Protein AF-A0A349CV83-F1 (afdb_monomer)

Foldseek 3Di:
DDPVVLVVLLVVLLVVLVPDPVLVVLLVVLLVVLVVQLVVLCVVQVPADLSLQASLQSSLLVLLVSLLQCLLVQLLCLQVVCVVVVNNVVVVPDPDDPVSNLVSSLVSSLVSSVVSVVSSVVSSVVSCVSRVDDVVLVVQSSVLSSVVSSVLSNQSNVLNVVDNDSVVSSVVSVVVSCCQAPVLVVCLVVQQVPAKDKAKEKEKAFPCVPADPPRAAADFAPDDADPVRGHDPPTDIDDIDIDIDIHGQLLVRLVSNVSRSLLVSLCRGDFDAPPVRHGRHPSNVSNVVSVVSNDGDHRYHYHYRHDRPPPDD

Sequence (313 aa):
MNAQRLGTLIRLELTQRTRSVAWYVLLSVFALLLVIVSVLSFLGWQWVPEPGAAIYSTVVAFTLLLVVLVSPTFSGNAINGDREAATLAPVQVTLATTGEIVIGKFLAAWIAGLAFVAVSVPFLVIATFAGGVDPLTVMISLAVLVVEIGVLAAIGVALSGILSRPLFSVATAYLVVAALVIGTLIAFALAGATIRTETTHQTRTYDWSSVGPNDDPPCAPGQSSTAAYPCNEDIECGEWETYTSETPRFDRVWWMLAPNPFVILGDAAPGRFDANGNPQDVFSQLKTGIAYAQQPPELETQWDECAPLSWTE

Secondary structure (DSSP, 8-state):
--HHHHHHHHHHHHHHHHH-HHHHHHHHHHHHHHHHHHHHHHHHSTTSSSHHHHHHHHHHHHHHHHHHHHHHHHHTTTTHHHHHTT-HHHHHTSS--HHHHHHHHHHHHHHHHHHHHHHHHHHHHHHHHHHT--HHHHHHHHHHHHHHHHHHHHHHHHHHHH-SSHHHHHHHHHHHHHIIIIIHHHHHHHHHHH-EEEEEEEEE-B-GGG--TTSPPBPPTTPPPBTTB--BS-PPB-PPEEEEEEEE-GGGTGGGGTT-HHHHHHHHSPP-B-TTS-B-SHHHHHHHHHHHHHSPPPSEEEEETTS------

Nearest PDB structures (foldseek):
  7o12-assembly1_E  TM=7.307E-01  e=8.436E-05  Stutzerimonas stutzeri ATCC 14405 = CCUG 16156
  7znq-assembly1_Y  TM=7.768E-01  e=3.815E-04  Stutzerimonas stutzeri ATCC 14405 = CCUG 16156
  7qba-assembly1_E  TM=7.531E-01  e=5.364E-04  Stutzerimonas stutzeri
  7o0y-assembly1_E  TM=6.970E-01  e=2.991E-04  Stutzerimonas stutzeri ATCC 14405 = CCUG 16156
  7o0z-assembly1_E  TM=7.273E-01  e=7.183E-04  Stutzerimonas stutzeri ATCC 14405 = CCUG 16156

pLDDT: mean 89.97, std 8.0, range [33.97, 98.06]

Radius of gyration: 29.25 Å; Cα contacts (8 Å, |Δi|>4): 416; chains: 1; bounding box: 68×36×90 Å

Mean predicted aligned error: 7.5 Å

Structure (mmCIF, N/CA/C/O backbone):
data_AF-A0A349CV83-F1
#
_entry.id   AF-A0A349CV83-F1
#
loop_
_atom_site.group_PDB
_atom_site.id
_atom_site.type_symbol
_atom_site.label_atom_id
_atom_site.label_alt_id
_atom_site.label_comp_id
_atom_site.label_asym_id
_atom_site.label_entity_id
_atom_site.label_seq_id
_atom_site.pdbx_PDB_ins_code
_atom_site.Cartn_x
_atom_site.Cartn_y
_atom_site.Cartn_z
_atom_site.occupancy
_atom_site.B_iso_or_equiv
_atom_site.auth_seq_id
_atom_site.auth_comp_id
_atom_site.auth_asym_id
_atom_site.auth_atom_id
_atom_site.pdbx_PDB_model_num
ATOM 1 N N . MET A 1 1 ? -15.001 -20.248 21.986 1.00 74.56 1 MET A N 1
ATOM 2 C CA . MET A 1 1 ? -15.382 -18.821 21.915 1.00 74.56 1 MET A CA 1
ATOM 3 C C . MET A 1 1 ? -16.885 -18.728 21.725 1.00 74.56 1 MET A C 1
ATOM 5 O O . MET A 1 1 ? -17.408 -19.422 20.860 1.00 74.56 1 MET A O 1
ATOM 9 N N . ASN A 1 2 ? -17.585 -17.931 22.531 1.00 87.50 2 ASN A N 1
ATOM 10 C CA . ASN A 1 2 ? -19.029 -17.728 22.387 1.00 87.50 2 ASN A CA 1
ATOM 11 C C . ASN A 1 2 ? -19.306 -16.518 21.472 1.00 87.50 2 ASN A C 1
ATOM 13 O O . ASN A 1 2 ? -19.025 -15.376 21.841 1.00 87.50 2 ASN A O 1
ATOM 17 N N . ALA A 1 3 ? -19.891 -16.766 20.295 1.00 86.75 3 ALA A N 1
ATOM 18 C CA . ALA A 1 3 ? -20.170 -15.738 19.288 1.00 86.75 3 ALA A CA 1
ATOM 19 C C . ALA A 1 3 ? -21.089 -14.609 19.795 1.00 86.75 3 ALA A C 1
ATOM 21 O O . ALA A 1 3 ? -20.912 -13.456 19.408 1.00 86.75 3 ALA A O 1
ATOM 22 N N . GLN A 1 4 ? -22.025 -14.902 20.704 1.00 88.75 4 GLN A N 1
ATOM 23 C CA . GLN A 1 4 ? -22.926 -13.891 21.270 1.00 88.75 4 GLN A CA 1
ATOM 24 C C . GLN A 1 4 ? -22.178 -12.913 22.185 1.00 88.75 4 GLN A C 1
ATOM 26 O O . GLN A 1 4 ? -22.423 -11.705 22.142 1.00 88.75 4 GLN A O 1
ATOM 31 N N . ARG A 1 5 ? -21.226 -13.413 22.986 1.00 87.38 5 ARG A N 1
ATOM 32 C CA . ARG A 1 5 ? -20.381 -12.563 23.842 1.00 87.38 5 ARG A CA 1
ATOM 33 C C . ARG A 1 5 ? -19.480 -11.672 22.998 1.00 87.38 5 ARG A C 1
ATOM 35 O O . ARG A 1 5 ? -19.442 -10.467 23.222 1.00 87.38 5 ARG A O 1
ATOM 42 N N . LEU A 1 6 ? -18.834 -12.253 21.987 1.00 89.94 6 LEU A N 1
ATOM 43 C CA . LEU A 1 6 ? -17.987 -11.516 21.051 1.00 89.94 6 LEU A CA 1
ATOM 44 C C . LEU A 1 6 ? -18.773 -10.415 20.321 1.00 89.94 6 LEU A C 1
ATOM 46 O O . LEU A 1 6 ? -18.335 -9.268 20.290 1.00 89.94 6 LEU A O 1
ATOM 50 N N . GLY A 1 7 ? -19.967 -10.731 19.811 1.00 90.00 7 GLY A N 1
ATOM 51 C CA . GLY A 1 7 ? -20.842 -9.747 19.170 1.00 90.00 7 GLY A CA 1
ATOM 52 C C . GLY A 1 7 ? -21.269 -8.618 20.113 1.00 90.00 7 GLY A C 1
ATOM 53 O O . GLY A 1 7 ? -21.329 -7.462 19.701 1.00 90.00 7 GLY A O 1
ATOM 54 N N . THR A 1 8 ? -21.503 -8.924 21.393 1.00 89.56 8 THR A N 1
ATOM 55 C CA . THR A 1 8 ? -21.836 -7.909 22.407 1.00 89.56 8 THR A CA 1
ATOM 56 C C . THR A 1 8 ? -20.657 -6.968 22.668 1.00 89.56 8 THR A C 1
ATOM 58 O O . THR A 1 8 ? -20.852 -5.754 22.686 1.00 89.56 8 THR A O 1
ATOM 61 N N . LEU A 1 9 ? -19.437 -7.504 22.802 1.00 88.38 9 LEU A N 1
ATOM 62 C CA . LEU A 1 9 ? -18.214 -6.708 22.976 1.00 88.38 9 LEU A CA 1
ATOM 63 C C . LEU A 1 9 ? -17.972 -5.776 21.782 1.00 88.38 9 LEU A C 1
ATOM 65 O O . LEU A 1 9 ? -17.810 -4.571 21.964 1.00 88.38 9 LEU A O 1
ATOM 69 N N . ILE A 1 10 ? -18.034 -6.315 20.560 1.00 91.81 10 ILE A N 1
ATOM 70 C CA . ILE A 1 10 ? -17.857 -5.532 19.328 1.00 91.81 10 ILE A CA 1
ATOM 71 C C . ILE A 1 10 ? -18.911 -4.425 19.237 1.00 91.81 10 ILE A C 1
ATOM 73 O O . ILE A 1 10 ? -18.589 -3.276 18.941 1.00 91.81 10 ILE A O 1
ATOM 77 N N . ARG A 1 11 ? -20.182 -4.742 19.515 1.00 93.06 11 ARG A N 1
ATOM 78 C CA . ARG A 1 11 ? -21.270 -3.761 19.453 1.00 93.06 11 ARG A CA 1
ATOM 79 C C . ARG A 1 11 ? -21.055 -2.606 20.426 1.00 93.06 11 ARG A C 1
ATOM 81 O O . ARG A 1 11 ? -21.321 -1.464 20.053 1.00 93.06 11 ARG A O 1
ATOM 88 N N . LEU A 1 12 ? -20.609 -2.882 21.651 1.00 89.12 12 LEU A N 1
ATOM 89 C CA . LEU A 1 12 ? -20.341 -1.845 22.651 1.00 89.12 12 LEU A CA 1
ATOM 90 C C . LEU A 1 12 ? -19.251 -0.880 22.167 1.00 89.12 12 LEU A C 1
ATOM 92 O O . LEU A 1 12 ? -19.483 0.329 22.153 1.00 89.12 12 LEU A O 1
ATOM 96 N N . GLU A 1 13 ? -18.132 -1.417 21.683 1.00 89.88 13 GLU A N 1
ATOM 97 C CA . GLU A 1 13 ? -17.008 -0.651 21.122 1.00 89.88 13 GLU A CA 1
ATOM 98 C C . GLU A 1 13 ? -17.440 0.228 19.939 1.00 89.88 13 GLU A C 1
ATOM 100 O O . GLU A 1 13 ? -17.189 1.436 19.907 1.00 89.88 13 GLU A O 1
ATOM 105 N N . LEU A 1 14 ? -18.160 -0.353 18.973 1.00 89.94 14 LEU A N 1
ATOM 106 C CA . LEU A 1 14 ? -18.648 0.388 17.809 1.00 89.94 14 LEU A CA 1
ATOM 107 C C . LEU A 1 14 ? -19.642 1.484 18.211 1.00 89.94 14 LEU A C 1
ATOM 109 O O . LEU A 1 14 ? -19.552 2.603 17.710 1.00 89.94 14 LEU A O 1
ATOM 113 N N . THR A 1 15 ? -20.541 1.201 19.158 1.00 91.19 15 THR A N 1
ATOM 114 C CA . THR A 1 15 ? -21.535 2.179 19.631 1.00 91.19 15 THR A CA 1
ATOM 115 C C . THR A 1 15 ? -20.867 3.370 20.319 1.00 91.19 15 THR A C 1
ATOM 117 O O . THR A 1 15 ? -21.306 4.509 20.145 1.00 91.19 15 THR A O 1
ATOM 120 N N . GLN A 1 16 ? -19.799 3.136 21.087 1.00 88.00 16 GLN A N 1
ATOM 121 C CA . GLN A 1 16 ? -19.017 4.212 21.701 1.00 88.00 16 GLN A CA 1
ATOM 122 C C . GLN A 1 16 ? -18.370 5.109 20.637 1.00 88.00 16 GLN A C 1
ATOM 124 O O . GLN A 1 16 ? -18.466 6.333 20.736 1.00 88.00 16 GLN A O 1
ATOM 129 N N . ARG A 1 17 ? -17.799 4.523 19.575 1.00 87.38 17 ARG A N 1
ATOM 130 C CA . ARG A 1 17 ? -17.203 5.282 18.460 1.00 87.38 17 ARG A CA 1
ATOM 131 C C . ARG A 1 17 ? -18.239 6.121 17.718 1.00 87.38 17 ARG A C 1
ATOM 133 O O . ARG A 1 17 ? -18.037 7.321 17.555 1.00 87.38 17 ARG A O 1
ATOM 140 N N . THR A 1 18 ? -19.381 5.535 17.353 1.00 89.81 18 THR A N 1
ATOM 141 C CA . THR A 1 18 ? -20.457 6.240 16.630 1.00 89.81 18 THR A CA 1
ATOM 142 C C . THR A 1 18 ? -21.153 7.320 17.459 1.00 89.81 18 THR A C 1
ATOM 144 O O . THR A 1 18 ? -21.898 8.128 16.911 1.00 89.81 18 THR A O 1
ATOM 147 N N . ARG A 1 19 ? -20.955 7.336 18.782 1.00 90.88 19 ARG A N 1
ATOM 148 C CA . ARG A 1 19 ? -21.444 8.404 19.665 1.00 90.88 19 ARG A CA 1
ATOM 149 C C . ARG A 1 19 ? -20.504 9.606 19.736 1.00 90.88 19 ARG A C 1
ATOM 151 O O . ARG A 1 19 ? -20.928 10.666 20.186 1.00 90.88 19 ARG A O 1
ATOM 158 N N . SER A 1 20 ? -19.254 9.461 19.303 1.00 89.50 20 SER A N 1
ATOM 159 C CA . SER A 1 20 ? -18.283 10.552 19.294 1.00 89.50 20 SER A CA 1
ATOM 160 C C . SER A 1 20 ? -18.465 11.444 18.068 1.00 89.50 20 SER A C 1
ATOM 162 O O . SER A 1 20 ? -18.521 10.964 16.939 1.00 89.50 20 SER A O 1
ATOM 164 N N . VAL A 1 21 ? -18.480 12.764 18.270 1.00 92.50 21 VAL A N 1
ATOM 165 C CA . VAL A 1 21 ? -18.495 13.741 17.164 1.00 92.50 21 VAL A CA 1
ATOM 166 C C . VAL A 1 21 ? -17.224 13.627 16.318 1.00 92.50 21 VAL A C 1
ATOM 168 O O . VAL A 1 21 ? -17.284 13.746 15.095 1.00 92.50 21 VAL A O 1
ATOM 171 N N . ALA A 1 22 ? -16.086 13.320 16.950 1.00 89.75 22 ALA A N 1
ATOM 172 C CA . ALA A 1 22 ? -14.802 13.177 16.267 1.00 89.75 22 ALA A CA 1
ATOM 173 C C . ALA A 1 22 ? -14.836 12.097 15.173 1.00 89.75 22 ALA A C 1
ATOM 175 O O . ALA A 1 22 ? -14.179 12.249 14.147 1.00 89.75 22 ALA A O 1
ATOM 176 N N . TRP A 1 23 ? -15.642 11.045 15.355 1.00 91.75 23 TRP A N 1
ATOM 177 C CA . TRP A 1 23 ? -15.826 9.991 14.359 1.00 91.75 23 TRP A CA 1
ATOM 178 C C . TRP A 1 23 ? -16.422 10.531 13.053 1.00 91.75 23 TRP A C 1
ATOM 180 O O . TRP A 1 23 ? -15.873 10.304 11.976 1.00 91.75 23 TRP A O 1
ATOM 190 N N . TYR A 1 24 ? -17.505 11.309 13.142 1.00 93.81 24 TYR A N 1
ATOM 191 C CA . TYR A 1 24 ? -18.152 11.897 11.966 1.00 93.81 24 TYR A CA 1
ATOM 192 C C . TYR A 1 24 ? -17.307 12.990 11.318 1.00 93.81 24 TYR A C 1
ATOM 194 O O . TYR A 1 24 ? -17.268 13.076 10.091 1.00 93.81 24 TYR A O 1
ATOM 202 N N . VAL A 1 25 ? -16.599 13.795 12.119 1.00 95.12 25 VAL A N 1
ATOM 203 C CA . VAL A 1 25 ? -15.645 14.787 11.599 1.00 95.12 25 VAL A CA 1
ATOM 204 C C . VAL A 1 25 ? -14.566 14.090 10.779 1.00 95.12 25 VAL A C 1
ATOM 206 O O . VAL A 1 25 ? -14.297 14.503 9.655 1.00 95.12 25 VAL A O 1
ATOM 209 N N . LEU A 1 26 ? -13.999 12.997 11.290 1.00 93.19 26 LEU A N 1
ATOM 210 C CA . LEU A 1 26 ? -12.949 12.273 10.588 1.00 93.19 26 LEU A CA 1
ATOM 211 C C . LEU A 1 26 ? -13.446 11.619 9.291 1.00 93.19 26 LEU A C 1
ATOM 213 O O . LEU A 1 26 ? -12.779 11.751 8.268 1.00 93.19 26 LEU A O 1
ATOM 217 N N . LEU A 1 27 ? -14.617 10.970 9.298 1.00 94.88 27 LEU A N 1
ATOM 218 C CA . LEU A 1 27 ? -15.221 10.430 8.071 1.00 94.88 27 LEU A CA 1
ATOM 219 C C . LEU A 1 27 ? -15.503 11.537 7.045 1.00 94.88 27 LEU A C 1
ATOM 221 O O . LEU A 1 27 ? -15.295 11.333 5.852 1.00 94.88 27 LEU A O 1
ATOM 225 N N . SER A 1 28 ? -15.929 12.716 7.504 1.00 96.44 28 SER A N 1
ATOM 226 C CA . SER A 1 28 ? -16.195 13.868 6.634 1.00 96.44 28 SER A CA 1
ATOM 227 C C . SER A 1 28 ? -14.913 14.426 6.019 1.00 96.44 28 SER A C 1
ATOM 229 O O . SER A 1 28 ? -14.877 14.687 4.820 1.00 96.44 28 SER A O 1
ATOM 231 N N . VAL A 1 29 ? -13.844 14.571 6.810 1.00 96.94 29 VAL A N 1
ATOM 232 C CA . VAL A 1 29 ? -12.524 14.992 6.312 1.00 96.94 29 VAL A CA 1
ATOM 233 C C . VAL A 1 29 ? -11.976 13.966 5.323 1.00 96.94 29 VAL A C 1
ATOM 235 O O . VAL A 1 29 ? -11.504 14.343 4.256 1.00 96.94 29 VAL A O 1
ATOM 238 N N . PHE A 1 30 ? -12.091 12.675 5.631 1.00 97.00 30 PHE A N 1
ATOM 239 C CA . PHE A 1 30 ? -11.684 11.599 4.730 1.00 97.00 30 PHE A CA 1
ATOM 240 C C . PHE A 1 30 ? -12.449 11.649 3.399 1.00 97.00 30 PHE A C 1
ATOM 242 O O . PHE A 1 30 ? -11.830 11.634 2.337 1.00 97.00 30 PHE A O 1
ATOM 249 N N . ALA A 1 31 ? -13.779 11.786 3.441 1.00 97.62 31 ALA A N 1
ATOM 250 C CA . ALA A 1 31 ? -14.606 11.933 2.245 1.00 97.62 31 ALA A CA 1
ATOM 251 C C . ALA A 1 31 ? -14.228 13.183 1.436 1.00 97.62 31 ALA A C 1
ATOM 253 O O . ALA A 1 31 ? -14.108 13.109 0.217 1.00 97.62 31 ALA A O 1
ATOM 254 N N . LEU A 1 32 ? -13.993 14.318 2.102 1.00 98.06 32 LEU A N 1
ATOM 255 C CA . LEU A 1 32 ? -13.558 15.556 1.455 1.00 98.06 32 LEU A CA 1
ATOM 256 C C . LEU A 1 32 ? -12.212 15.378 0.742 1.00 98.06 32 LEU A C 1
ATOM 258 O O . LEU A 1 32 ? -12.067 15.799 -0.404 1.00 98.06 32 LEU A O 1
ATOM 262 N N . LEU A 1 33 ? -11.242 14.728 1.386 1.00 98.00 33 LEU A N 1
ATOM 263 C CA . LEU A 1 33 ? -9.953 14.427 0.766 1.00 98.00 33 LEU A CA 1
ATOM 264 C C . LEU A 1 33 ? -10.120 13.508 -0.449 1.00 98.00 33 LEU A C 1
ATOM 266 O O . LEU A 1 33 ? -9.485 13.752 -1.470 1.00 98.00 33 LEU A O 1
ATOM 270 N N . LEU A 1 34 ? -11.015 12.518 -0.392 1.00 97.50 34 LEU A N 1
ATOM 271 C CA . LEU A 1 34 ? -11.321 11.672 -1.548 1.00 97.50 34 LEU A CA 1
ATOM 272 C C . LEU A 1 34 ? -12.012 12.426 -2.686 1.00 97.50 34 LEU A C 1
ATOM 274 O O . LEU A 1 34 ? -11.687 12.166 -3.843 1.00 97.50 34 LEU A O 1
ATOM 278 N N . VAL A 1 35 ? -12.906 13.379 -2.396 1.00 97.44 35 VAL A N 1
ATOM 279 C CA . VAL A 1 35 ? -13.465 14.283 -3.420 1.00 97.44 35 VAL A CA 1
ATOM 280 C C . VAL A 1 35 ? -12.330 15.037 -4.109 1.00 97.44 35 VAL A C 1
ATOM 282 O O . VAL A 1 35 ? -12.235 15.012 -5.336 1.00 97.44 35 VAL A O 1
ATOM 285 N N . ILE A 1 36 ? -11.456 15.676 -3.324 1.00 97.81 36 ILE A N 1
ATOM 286 C CA . ILE A 1 36 ? -10.334 16.472 -3.836 1.00 97.81 36 ILE A CA 1
ATOM 287 C C . ILE A 1 36 ? -9.423 15.602 -4.701 1.00 97.81 36 ILE A C 1
ATOM 289 O O . ILE A 1 36 ? -9.152 15.955 -5.844 1.00 97.81 36 ILE A O 1
ATOM 293 N N . VAL A 1 37 ? -8.994 14.447 -4.191 1.00 96.62 37 VAL A N 1
ATOM 294 C CA . VAL A 1 37 ? -8.120 13.521 -4.921 1.00 96.62 37 VAL A CA 1
ATOM 295 C C . VAL A 1 37 ? -8.788 13.009 -6.188 1.00 96.62 37 VAL A C 1
ATOM 297 O O . VAL A 1 37 ? -8.130 12.947 -7.221 1.00 96.62 37 VAL A O 1
ATOM 300 N N . SER A 1 38 ? -10.078 12.671 -6.146 1.00 94.69 38 SER A N 1
ATOM 301 C CA . SER A 1 38 ? -10.800 12.209 -7.336 1.00 94.69 38 SER A CA 1
ATOM 302 C C . SER A 1 38 ? -10.778 13.287 -8.417 1.00 94.69 38 SER A C 1
ATOM 304 O O . SER A 1 38 ? -10.342 13.021 -9.532 1.00 94.69 38 SER A O 1
ATOM 306 N N . VAL A 1 39 ? -11.146 14.527 -8.074 1.00 95.62 39 VAL A N 1
ATOM 307 C CA . VAL A 1 39 ? -11.125 15.666 -9.009 1.00 95.62 39 VAL A CA 1
ATOM 308 C C . VAL A 1 39 ? -9.714 15.933 -9.536 1.00 95.62 39 VAL A C 1
ATOM 310 O O . VAL A 1 39 ? -9.526 16.056 -10.744 1.00 95.62 39 VAL A O 1
ATOM 313 N N . LEU A 1 40 ? -8.710 15.982 -8.657 1.00 95.88 40 LEU A N 1
ATOM 314 C CA . LEU A 1 40 ? -7.317 16.188 -9.057 1.00 95.88 40 LEU A CA 1
ATOM 315 C C . LEU A 1 40 ? -6.799 15.058 -9.948 1.00 95.88 40 LEU A C 1
ATOM 317 O O . LEU A 1 40 ? -6.027 15.330 -10.858 1.00 95.88 40 LEU A O 1
ATOM 321 N N . SER A 1 41 ? -7.246 13.819 -9.739 1.00 93.69 41 SER A N 1
ATOM 322 C CA . SER A 1 41 ? -6.877 12.684 -10.591 1.00 93.69 41 SER A CA 1
ATOM 323 C C . SER A 1 41 ? -7.434 12.864 -12.003 1.00 93.69 41 SER A C 1
ATOM 325 O O . SER A 1 41 ? -6.691 12.715 -12.968 1.00 93.69 41 SER A O 1
ATOM 327 N N . PHE A 1 42 ? -8.700 13.270 -12.147 1.00 92.75 42 PHE A N 1
ATOM 328 C CA . PHE A 1 42 ? -9.269 13.591 -13.463 1.00 92.75 42 PHE A CA 1
ATOM 329 C C . PHE A 1 42 ? -8.495 14.704 -14.181 1.00 92.75 42 PHE A C 1
ATOM 331 O O . PHE A 1 42 ? -8.256 14.611 -15.382 1.00 92.75 42 PHE A O 1
ATOM 338 N N . LEU A 1 43 ? -8.078 15.741 -13.451 1.00 94.06 43 LEU A N 1
ATOM 339 C CA . LEU A 1 43 ? -7.309 16.853 -14.015 1.00 94.06 43 LEU A CA 1
ATOM 340 C C . LEU A 1 43 ? -5.857 16.469 -14.336 1.00 94.06 43 LEU A C 1
ATOM 342 O O . LEU A 1 43 ? -5.310 16.923 -15.338 1.00 94.06 43 LEU A O 1
ATOM 346 N N . GLY A 1 44 ? -5.220 15.658 -13.495 1.00 91.69 44 GLY A N 1
ATOM 347 C CA . GLY A 1 44 ? -3.817 15.273 -13.641 1.00 91.69 44 GLY A CA 1
ATOM 348 C C . GLY A 1 44 ? -3.588 14.300 -14.793 1.00 91.69 44 GLY A C 1
ATOM 349 O O . GLY A 1 44 ? -2.612 14.435 -15.525 1.00 91.69 44 GLY A O 1
ATOM 350 N N . TRP A 1 45 ? -4.516 13.364 -14.994 1.00 90.06 45 TRP A N 1
ATOM 351 C CA . TRP A 1 45 ? -4.378 12.302 -15.992 1.00 90.06 45 TRP A CA 1
ATOM 352 C C . TRP A 1 45 ? -4.957 12.652 -17.366 1.00 90.06 45 TRP A C 1
ATOM 354 O O . TRP A 1 45 ? -4.814 11.861 -18.287 1.00 90.06 45 TRP A O 1
ATOM 364 N N . GLN A 1 46 ? -5.556 13.833 -17.553 1.00 88.62 46 GLN A N 1
ATOM 365 C CA . GLN A 1 46 ? -6.259 14.205 -18.795 1.00 88.62 46 GLN A CA 1
ATOM 366 C C . GLN A 1 46 ? -5.416 14.115 -20.087 1.00 88.62 46 GLN A C 1
ATOM 368 O O . GLN A 1 46 ? -5.978 14.010 -21.172 1.00 88.62 46 GLN A O 1
ATOM 373 N N . TRP A 1 47 ? -4.085 14.176 -19.978 1.00 85.19 47 TRP A N 1
ATOM 374 C CA . TRP A 1 47 ? -3.151 14.147 -21.111 1.00 85.19 47 TRP A CA 1
ATOM 375 C C . TRP A 1 47 ? -2.633 12.746 -21.449 1.00 85.19 47 TRP A C 1
ATOM 377 O O . TRP A 1 47 ? -1.920 12.582 -22.437 1.00 85.19 47 TRP A O 1
ATOM 387 N N . VAL A 1 48 ? -2.947 11.750 -20.620 1.00 81.56 48 VAL A N 1
ATOM 388 C CA . VAL A 1 48 ? -2.467 10.379 -20.795 1.00 81.56 48 VAL A CA 1
ATOM 389 C C . VAL A 1 48 ? -3.441 9.614 -21.695 1.00 81.56 48 VAL A C 1
ATOM 391 O O . VAL A 1 48 ? -4.655 9.711 -21.485 1.00 81.56 48 VAL A O 1
ATOM 394 N N . PRO A 1 49 ? -2.947 8.870 -22.704 1.00 73.69 49 PRO A N 1
ATOM 395 C CA . PRO A 1 49 ? -3.774 7.939 -23.462 1.00 73.69 49 PRO A CA 1
ATOM 396 C C . PRO A 1 49 ? -4.463 6.961 -22.501 1.00 73.69 49 PRO A C 1
ATOM 398 O O . PRO A 1 49 ? -3.811 6.393 -21.640 1.00 73.69 49 PRO A O 1
ATOM 401 N N . GLU A 1 50 ? -5.781 6.793 -22.612 1.00 80.06 50 GLU A N 1
ATOM 402 C CA . GLU A 1 50 ? -6.566 5.934 -21.705 1.00 80.06 50 GLU A CA 1
ATOM 403 C C . GLU A 1 50 ? -6.445 6.309 -20.205 1.00 80.06 50 GLU A C 1
ATOM 405 O O . GLU A 1 50 ? -6.080 5.488 -19.360 1.00 80.06 50 GLU A O 1
ATOM 410 N N . PRO A 1 51 ? -6.847 7.535 -19.811 1.00 84.69 51 PRO A N 1
ATOM 411 C CA . PRO A 1 51 ? -6.604 8.072 -18.464 1.00 84.69 51 PRO A CA 1
ATOM 412 C C . PRO A 1 51 ? -7.334 7.308 -17.350 1.00 84.69 51 PRO A C 1
ATOM 414 O O . PRO A 1 51 ? -7.060 7.477 -16.161 1.00 84.69 51 PRO A O 1
ATOM 417 N N . GLY A 1 52 ? -8.296 6.472 -17.726 1.00 87.38 52 GLY A N 1
ATOM 418 C CA . GLY A 1 52 ? -9.212 5.824 -16.817 1.00 87.38 52 GLY A CA 1
ATOM 419 C C . GLY A 1 52 ? -8.556 4.897 -15.786 1.00 87.38 52 GLY A C 1
ATOM 420 O O . GLY A 1 52 ? -8.873 4.972 -14.594 1.00 87.38 52 GLY A O 1
ATOM 421 N N . ALA A 1 53 ? -7.614 4.057 -16.219 1.00 88.00 53 ALA A N 1
ATOM 422 C CA . ALA A 1 53 ? -6.904 3.143 -15.323 1.00 88.00 53 ALA A CA 1
ATOM 423 C C . ALA A 1 53 ? -6.006 3.905 -14.331 1.00 88.00 53 ALA A C 1
ATOM 425 O O . ALA A 1 53 ? -5.955 3.588 -13.135 1.00 88.00 53 ALA A O 1
ATOM 426 N N . ALA A 1 54 ? -5.359 4.971 -14.803 1.00 91.00 54 ALA A N 1
ATOM 427 C CA . ALA A 1 54 ? -4.527 5.836 -13.981 1.00 91.00 54 ALA A CA 1
ATOM 428 C C . ALA A 1 54 ? -5.343 6.591 -12.916 1.00 91.00 54 ALA A C 1
ATOM 430 O O . ALA A 1 54 ? -4.940 6.641 -11.752 1.00 91.00 54 ALA A O 1
ATOM 431 N N . ILE A 1 55 ? -6.535 7.092 -13.268 1.00 93.62 55 ILE A N 1
ATOM 432 C CA . ILE A 1 55 ? -7.461 7.729 -12.315 1.00 93.62 55 ILE A CA 1
ATOM 433 C C . ILE A 1 55 ? -7.867 6.737 -11.223 1.00 93.62 55 ILE A C 1
ATOM 435 O O . ILE A 1 55 ? -7.745 7.042 -10.036 1.00 93.62 55 ILE A O 1
ATOM 439 N N . TYR A 1 56 ? -8.313 5.540 -11.608 1.00 93.62 56 TYR A N 1
ATOM 440 C CA . TYR A 1 56 ? -8.740 4.519 -10.656 1.00 93.62 56 TYR A CA 1
ATOM 441 C C . TYR A 1 56 ? -7.622 4.109 -9.693 1.00 93.62 56 TYR A C 1
ATOM 443 O O . TYR A 1 56 ? -7.799 4.176 -8.474 1.00 93.62 56 TYR A O 1
ATOM 451 N N . SER A 1 57 ? -6.458 3.733 -10.227 1.00 93.69 57 SER A N 1
ATOM 452 C CA . SER A 1 57 ? -5.310 3.316 -9.414 1.00 93.69 57 SER A CA 1
ATOM 453 C C . SER A 1 57 ? -4.827 4.428 -8.478 1.00 93.69 57 SER A C 1
ATOM 455 O O . SER A 1 57 ? -4.512 4.152 -7.322 1.00 93.69 57 SER A O 1
ATOM 457 N N . THR A 1 58 ? -4.870 5.691 -8.919 1.00 94.31 58 THR A N 1
ATOM 458 C CA . THR A 1 58 ? -4.558 6.853 -8.073 1.00 94.31 58 THR A CA 1
ATOM 459 C C . THR A 1 58 ? -5.546 6.978 -6.914 1.00 94.31 58 THR A C 1
ATOM 461 O O . THR A 1 58 ? -5.126 7.081 -5.762 1.00 94.31 58 THR A O 1
ATOM 464 N N . VAL A 1 59 ? -6.858 6.920 -7.174 1.00 95.50 59 VAL A N 1
ATOM 465 C CA . VAL A 1 59 ? -7.883 7.036 -6.119 1.00 95.50 59 VAL A CA 1
ATOM 466 C C . VAL A 1 59 ? -7.773 5.892 -5.105 1.00 95.50 59 VAL A C 1
ATOM 468 O O . VAL A 1 59 ? -7.879 6.130 -3.899 1.00 95.50 59 VAL A O 1
ATOM 471 N N . VAL A 1 60 ? -7.517 4.661 -5.554 1.00 95.75 60 VAL A N 1
ATOM 472 C CA . VAL A 1 60 ? -7.304 3.513 -4.657 1.00 95.75 60 VAL A CA 1
ATOM 473 C C . VAL A 1 60 ? -6.017 3.677 -3.843 1.00 95.75 60 VAL A C 1
ATOM 475 O O . VAL A 1 60 ? -6.052 3.495 -2.627 1.00 95.75 60 VAL A O 1
ATOM 478 N N . ALA A 1 61 ? -4.899 4.065 -4.465 1.00 95.62 61 ALA A N 1
ATOM 479 C CA . ALA A 1 61 ? -3.634 4.285 -3.763 1.00 95.62 61 ALA A CA 1
ATOM 480 C C . ALA A 1 61 ? -3.761 5.389 -2.699 1.00 95.62 61 ALA A C 1
ATOM 482 O O . ALA A 1 61 ? -3.307 5.229 -1.568 1.00 95.62 61 ALA A O 1
ATOM 483 N N . PHE A 1 62 ? -4.458 6.483 -3.006 1.00 96.25 62 PHE A N 1
ATOM 484 C CA . PHE A 1 62 ? -4.758 7.519 -2.016 1.00 96.25 62 PHE A CA 1
ATOM 485 C C . PHE A 1 62 ? -5.720 7.041 -0.927 1.00 96.25 62 PHE A C 1
ATOM 487 O O . PHE A 1 62 ? -5.556 7.408 0.235 1.00 96.25 62 PHE A O 1
ATOM 494 N N . THR A 1 63 ? -6.701 6.203 -1.266 1.00 96.38 63 THR A N 1
ATOM 495 C CA . THR A 1 63 ? -7.568 5.566 -0.265 1.00 96.38 63 THR A CA 1
ATOM 496 C C . THR A 1 63 ? -6.728 4.751 0.715 1.00 96.38 63 THR A C 1
ATOM 498 O O . THR A 1 63 ? -6.886 4.916 1.925 1.00 96.38 63 THR A O 1
ATOM 501 N N . LEU A 1 64 ? -5.791 3.941 0.210 1.00 96.62 64 LEU A N 1
ATOM 502 C CA . LEU A 1 64 ? -4.846 3.197 1.036 1.00 96.62 64 LEU A CA 1
ATOM 503 C C . LEU A 1 64 ? -4.008 4.136 1.912 1.00 96.62 64 LEU A C 1
ATOM 505 O O . LEU A 1 64 ? -3.926 3.927 3.119 1.00 96.62 64 LEU A O 1
ATOM 509 N N . LEU A 1 65 ? -3.454 5.212 1.346 1.00 96.44 65 LEU A N 1
ATOM 510 C CA . LEU A 1 65 ? -2.672 6.206 2.089 1.00 96.44 65 LEU A CA 1
ATOM 511 C C . LEU A 1 65 ? -3.441 6.790 3.279 1.00 96.44 65 LEU A C 1
ATOM 513 O O . LEU A 1 65 ? -2.929 6.821 4.400 1.00 96.44 65 LEU A O 1
ATOM 517 N N . LEU A 1 66 ? -4.677 7.233 3.049 1.00 96.06 66 LEU A N 1
ATOM 518 C CA . LEU A 1 66 ? -5.509 7.805 4.103 1.00 96.06 66 LEU A CA 1
ATOM 519 C C . LEU A 1 66 ? -5.861 6.760 5.166 1.00 96.06 66 LEU A C 1
ATOM 521 O O . LEU A 1 66 ? -5.805 7.043 6.361 1.00 96.06 66 LEU A O 1
ATOM 525 N N . VAL A 1 67 ? -6.191 5.541 4.747 1.00 94.38 67 VAL A N 1
ATOM 526 C CA . VAL A 1 67 ? -6.505 4.426 5.644 1.00 94.38 67 VAL A CA 1
ATOM 527 C C . VAL A 1 67 ? -5.310 4.056 6.526 1.00 94.38 67 VAL A C 1
ATOM 529 O O . VAL A 1 67 ? -5.462 3.888 7.739 1.00 94.38 67 VAL A O 1
ATOM 532 N N . VAL A 1 68 ? -4.120 3.968 5.935 1.00 95.38 68 VAL A N 1
ATOM 533 C CA . VAL A 1 68 ? -2.867 3.660 6.629 1.00 95.38 68 VAL A CA 1
ATOM 534 C C . VAL A 1 68 ? -2.544 4.734 7.669 1.00 95.38 68 VAL A C 1
ATOM 536 O O . VAL A 1 68 ? -2.155 4.403 8.787 1.00 95.38 68 VAL A O 1
ATOM 539 N N . LEU A 1 69 ? -2.775 6.010 7.345 1.00 94.31 69 LEU A N 1
ATOM 540 C CA . LEU A 1 69 ? -2.573 7.128 8.269 1.00 94.31 69 LEU A CA 1
ATOM 541 C C . LEU A 1 69 ? -3.579 7.116 9.429 1.00 94.31 69 LEU A C 1
ATOM 543 O O . LEU A 1 69 ? -3.241 7.422 10.569 1.00 94.31 69 LEU A O 1
ATOM 547 N N . VAL A 1 70 ? -4.827 6.755 9.149 1.00 92.81 70 VAL A N 1
ATOM 548 C CA . VAL A 1 70 ? -5.910 6.791 10.133 1.00 92.81 70 VAL A CA 1
ATOM 549 C C . VAL A 1 70 ? -5.867 5.589 11.087 1.00 92.81 70 VAL A C 1
ATOM 551 O O . VAL A 1 70 ? -6.170 5.737 12.276 1.00 92.81 70 VAL A O 1
ATOM 554 N N . SER A 1 71 ? -5.470 4.411 10.599 1.00 91.88 71 SER A N 1
ATOM 555 C CA . SER A 1 71 ? -5.553 3.140 11.333 1.00 91.88 71 SER A CA 1
ATOM 556 C C . SER A 1 71 ? -4.867 3.154 12.716 1.00 91.88 71 SER A C 1
ATOM 558 O O . SER A 1 71 ? -5.552 2.820 13.692 1.00 91.88 71 SER A O 1
ATOM 560 N N . PRO A 1 72 ? -3.603 3.619 12.878 1.00 92.19 72 PRO A N 1
ATOM 561 C CA . PRO A 1 72 ? -2.912 3.659 14.175 1.00 92.19 72 PRO A CA 1
ATOM 562 C C . PRO A 1 72 ? -3.657 4.410 15.279 1.00 92.19 72 PRO A C 1
ATOM 564 O O . PRO A 1 72 ? -3.557 4.041 16.449 1.00 92.19 72 PRO A O 1
ATOM 567 N N . THR A 1 73 ? -4.439 5.433 14.923 1.00 87.56 73 THR A N 1
ATOM 568 C CA . THR A 1 73 ? -5.210 6.229 15.891 1.00 87.56 73 THR A CA 1
ATOM 569 C C . THR A 1 73 ? -6.259 5.385 16.609 1.00 87.56 73 THR A C 1
ATOM 571 O O . THR A 1 73 ? -6.458 5.526 17.815 1.00 87.56 73 THR A O 1
ATOM 574 N N . PHE A 1 74 ? -6.928 4.488 15.882 1.00 83.88 74 PHE A N 1
ATOM 575 C CA . PHE A 1 74 ? -8.064 3.719 16.401 1.00 83.88 74 PHE A CA 1
ATOM 576 C C . PHE A 1 74 ? -7.686 2.334 16.913 1.00 83.88 74 PHE A C 1
ATOM 578 O O . PHE A 1 74 ? -8.395 1.781 17.757 1.00 83.88 74 PHE A O 1
ATOM 585 N N . SER A 1 75 ? -6.608 1.757 16.387 1.00 89.94 75 SER A N 1
ATOM 586 C CA . SER A 1 75 ? -6.098 0.453 16.807 1.00 89.94 75 SER A CA 1
ATOM 587 C C . SER A 1 75 ? -5.066 0.584 17.932 1.00 89.94 75 SER A C 1
ATOM 589 O O . SER A 1 75 ? -5.125 -0.171 18.901 1.00 89.94 75 SER A O 1
ATOM 591 N N . GLY A 1 76 ? -4.191 1.597 17.879 1.00 86.69 76 GLY A N 1
ATOM 592 C CA . GLY A 1 76 ? -3.125 1.837 18.858 1.00 86.69 76 GLY A CA 1
ATOM 593 C C . GLY A 1 76 ? -3.618 2.200 20.262 1.00 86.69 76 GLY A C 1
ATOM 594 O O . GLY A 1 76 ? -2.921 1.931 21.245 1.00 86.69 76 GLY A O 1
ATOM 595 N N . ASN A 1 77 ? -4.838 2.736 20.387 1.00 88.88 77 ASN A N 1
ATOM 596 C CA . ASN A 1 77 ? -5.489 2.986 21.679 1.00 88.88 77 ASN A CA 1
ATOM 597 C C . ASN A 1 77 ? -6.603 1.980 22.018 1.00 88.88 77 ASN A C 1
ATOM 599 O O . ASN A 1 77 ? -7.387 2.223 22.928 1.00 88.88 77 ASN A O 1
ATOM 603 N N . ALA A 1 78 ? -6.712 0.855 21.304 1.00 90.44 78 ALA A N 1
ATOM 604 C CA . ALA A 1 78 ? -7.828 -0.067 21.502 1.00 90.44 78 ALA A CA 1
ATOM 605 C C . ALA A 1 78 ? -7.879 -0.655 22.922 1.00 90.44 78 ALA A C 1
ATOM 607 O O . ALA A 1 78 ? -8.938 -0.653 23.531 1.00 90.44 78 ALA A O 1
ATOM 608 N N . ILE A 1 79 ? -6.766 -1.155 23.467 1.00 90.94 79 ILE A N 1
ATOM 609 C CA . ILE A 1 79 ? -6.709 -1.710 24.836 1.00 90.94 79 ILE A CA 1
ATOM 610 C C . ILE A 1 79 ? -6.401 -0.606 25.848 1.00 90.94 79 ILE A C 1
ATOM 612 O O . ILE A 1 79 ? -6.987 -0.556 26.929 1.00 90.94 79 ILE A O 1
ATOM 616 N N . ASN A 1 80 ? -5.498 0.299 25.485 1.00 89.19 80 ASN A N 1
ATOM 617 C CA . ASN A 1 80 ? -5.097 1.410 26.338 1.00 89.19 80 ASN A CA 1
ATOM 618 C C . ASN A 1 80 ? -6.237 2.399 26.631 1.00 89.19 80 ASN A C 1
ATOM 620 O O . ASN A 1 80 ? -6.299 2.912 27.745 1.00 89.19 80 ASN A O 1
ATOM 624 N N . GLY A 1 81 ? -7.188 2.577 25.712 1.00 85.19 81 GLY A N 1
ATOM 625 C CA . GLY A 1 81 ? -8.371 3.412 25.922 1.00 85.19 81 GLY A CA 1
ATOM 626 C C . GLY A 1 81 ? -9.267 2.890 27.046 1.00 85.19 81 GLY A C 1
ATOM 627 O O . GLY A 1 81 ? -9.745 3.676 27.861 1.00 85.19 81 GLY A O 1
ATOM 628 N N . ASP A 1 82 ? -9.409 1.567 27.185 1.00 88.00 82 ASP A N 1
ATOM 629 C CA . ASP A 1 82 ? -10.127 0.973 28.325 1.00 88.00 82 ASP A CA 1
ATOM 630 C C . ASP A 1 82 ? -9.394 1.202 29.643 1.00 88.00 82 ASP A C 1
ATOM 632 O O . ASP A 1 82 ? -9.999 1.307 30.714 1.00 88.00 82 ASP A O 1
ATOM 636 N N . ARG A 1 83 ? -8.062 1.234 29.578 1.00 87.06 83 ARG A N 1
ATOM 637 C CA . ARG A 1 83 ? -7.216 1.473 30.742 1.00 87.06 83 ARG A CA 1
ATOM 638 C C . ARG A 1 83 ? -7.342 2.919 31.210 1.00 87.06 83 ARG A C 1
ATOM 640 O O . ARG A 1 83 ? -7.502 3.140 32.406 1.00 87.06 83 ARG A O 1
ATOM 647 N N . GLU A 1 84 ? -7.322 3.876 30.282 1.00 85.88 84 GLU A N 1
ATOM 648 C CA . GLU A 1 84 ? -7.548 5.303 30.560 1.00 85.88 84 GLU A CA 1
ATOM 649 C C . GLU A 1 84 ? -8.957 5.569 31.092 1.00 85.88 84 GLU A C 1
ATOM 651 O O . GLU A 1 84 ? -9.123 6.326 32.044 1.00 85.88 84 GLU A O 1
ATOM 656 N N . ALA A 1 85 ? -9.968 4.909 30.523 1.00 83.06 85 ALA A N 1
ATOM 657 C CA . ALA A 1 85 ? -11.359 5.049 30.942 1.00 83.06 85 ALA A CA 1
ATOM 658 C C . ALA A 1 85 ? -11.703 4.275 32.232 1.00 83.06 85 ALA A C 1
ATOM 660 O O . ALA A 1 85 ? -12.858 4.286 32.657 1.00 83.06 85 ALA A O 1
ATOM 661 N N . ALA A 1 86 ? -10.731 3.584 32.845 1.00 83.44 86 ALA A N 1
ATOM 662 C CA . ALA A 1 86 ? -10.919 2.691 33.992 1.00 83.44 86 ALA A CA 1
ATOM 663 C C . ALA A 1 86 ? -11.993 1.596 33.777 1.00 83.44 86 ALA A C 1
ATOM 665 O O . ALA A 1 86 ? -12.553 1.057 34.733 1.00 83.44 86 ALA A O 1
ATOM 666 N N . THR A 1 87 ? -12.263 1.227 32.522 1.00 79.69 87 THR A N 1
ATOM 667 C CA . THR A 1 87 ? -13.243 0.196 32.140 1.00 79.69 87 THR A CA 1
ATOM 668 C C . THR A 1 87 ? -12.620 -1.192 32.008 1.00 79.69 87 THR A C 1
ATOM 670 O O . THR A 1 87 ? -13.345 -2.188 32.007 1.00 79.69 87 THR A O 1
ATOM 673 N N . LEU A 1 88 ? -11.286 -1.288 31.984 1.00 76.56 88 LEU A N 1
ATOM 674 C CA . LEU A 1 88 ? -10.576 -2.559 31.825 1.00 76.56 88 LEU A CA 1
ATOM 675 C C . LEU A 1 88 ? -10.856 -3.554 32.965 1.00 76.56 88 LEU A C 1
ATOM 677 O O . LEU A 1 88 ? -11.163 -4.715 32.705 1.00 76.56 88 LEU A O 1
ATOM 681 N N . ALA A 1 89 ? -10.782 -3.110 34.224 1.00 72.69 89 ALA A N 1
ATOM 682 C CA . ALA A 1 89 ? -11.007 -3.983 35.379 1.00 72.69 89 ALA A CA 1
ATOM 683 C C . ALA A 1 89 ? -12.452 -4.528 35.435 1.00 72.69 89 ALA A C 1
ATOM 685 O O . ALA A 1 89 ? -12.611 -5.739 35.583 1.00 72.69 89 ALA A O 1
ATOM 686 N N . PRO A 1 90 ? -13.507 -3.714 35.221 1.00 78.94 90 PRO A N 1
ATOM 687 C CA . PRO A 1 90 ? -14.870 -4.226 35.067 1.00 78.94 90 PRO A CA 1
ATOM 688 C C . PRO A 1 90 ? -15.027 -5.277 33.960 1.00 78.94 90 PRO A C 1
ATOM 690 O O . PRO A 1 90 ? -15.708 -6.278 34.171 1.00 78.94 90 PRO A O 1
ATOM 693 N N . VAL A 1 91 ? -14.383 -5.090 32.801 1.00 74.00 91 VAL A N 1
ATOM 694 C CA . VAL A 1 91 ? -14.452 -6.044 31.677 1.00 74.00 91 VAL A CA 1
ATOM 695 C C . VAL A 1 91 ? -13.744 -7.362 32.013 1.00 74.00 91 VAL A C 1
ATOM 697 O O . VAL A 1 91 ? -14.250 -8.432 31.675 1.00 74.00 91 VAL A O 1
ATOM 700 N N . GLN A 1 92 ? -12.624 -7.310 32.735 1.00 78.81 92 GLN A N 1
ATOM 701 C CA . GLN A 1 92 ? -11.855 -8.494 33.146 1.00 78.81 92 GLN A CA 1
ATOM 702 C C . GLN A 1 92 ? -12.535 -9.341 34.232 1.00 78.81 92 GLN A C 1
ATOM 704 O O . GLN A 1 92 ? -12.191 -10.508 34.393 1.00 78.81 92 GLN A O 1
ATOM 709 N N . VAL A 1 93 ? -13.505 -8.778 34.957 1.00 81.00 93 VAL A N 1
ATOM 710 C CA . VAL A 1 93 ? -14.307 -9.504 35.961 1.00 81.00 93 VAL A CA 1
ATOM 711 C C . VAL A 1 93 ? -15.539 -10.173 35.324 1.00 81.00 93 VAL A C 1
ATOM 713 O O . VAL A 1 93 ? -16.266 -10.922 35.977 1.00 81.00 93 VAL A O 1
ATOM 716 N N . THR A 1 94 ? -15.781 -9.951 34.028 1.00 82.69 94 THR A N 1
ATOM 717 C CA . THR A 1 94 ? -16.858 -10.632 33.298 1.00 82.69 94 THR A CA 1
ATOM 718 C C . THR A 1 94 ? -16.495 -12.076 32.938 1.00 82.69 94 THR A C 1
ATOM 720 O O . THR A 1 94 ? -15.351 -12.507 33.019 1.00 82.69 94 THR A O 1
ATOM 723 N N . LEU A 1 95 ? -17.485 -12.836 32.460 1.00 83.69 95 LEU A N 1
ATOM 724 C CA . LEU A 1 95 ? -17.291 -14.197 31.944 1.00 83.69 95 LEU A CA 1
ATOM 725 C C . LEU A 1 95 ? -16.546 -14.250 30.590 1.00 83.69 95 LEU A C 1
ATOM 727 O O . LEU A 1 95 ? -16.451 -15.329 29.999 1.00 83.69 95 LEU A O 1
ATOM 731 N N . ALA A 1 96 ? -16.102 -13.114 30.041 1.00 83.31 96 ALA A N 1
ATOM 732 C CA . ALA A 1 96 ? -15.363 -13.066 28.784 1.00 83.31 96 ALA A CA 1
ATOM 733 C C . ALA A 1 96 ? -13.897 -13.458 29.003 1.00 83.31 96 ALA A C 1
ATOM 735 O O . ALA A 1 96 ? -13.226 -12.959 29.902 1.00 83.31 96 ALA A O 1
ATOM 736 N N . THR A 1 97 ? -13.384 -14.348 28.158 1.00 87.81 97 THR A N 1
ATOM 737 C CA . THR A 1 97 ? -11.970 -14.742 28.209 1.00 87.81 97 THR A CA 1
ATOM 738 C C . THR A 1 97 ? -11.066 -13.647 27.635 1.00 87.81 97 THR A C 1
ATOM 740 O O . THR A 1 97 ? -11.479 -12.881 26.764 1.00 87.81 97 THR A O 1
ATOM 743 N N . THR A 1 98 ? -9.794 -13.609 28.046 1.00 87.69 98 THR A N 1
ATOM 744 C CA . THR A 1 98 ? -8.800 -12.659 27.508 1.00 87.69 98 THR A CA 1
ATOM 745 C C . THR A 1 98 ? -8.716 -12.707 25.980 1.00 87.69 98 THR A C 1
ATOM 747 O O . THR A 1 98 ? -8.658 -11.665 25.333 1.00 87.69 98 THR A O 1
ATOM 750 N N . GLY A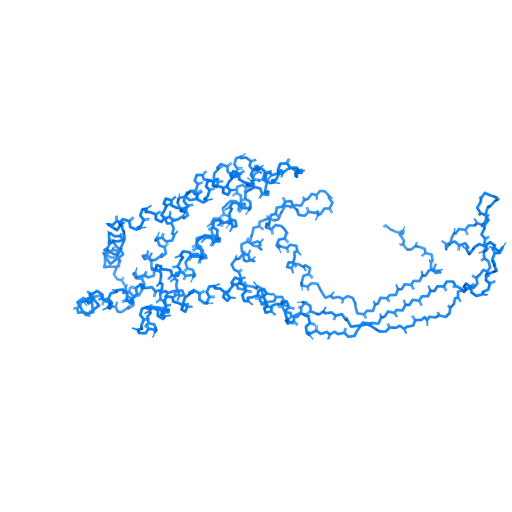 1 99 ? -8.774 -13.906 25.388 1.00 88.19 99 GLY A N 1
ATOM 751 C CA . GLY A 1 99 ? -8.773 -14.074 23.932 1.00 88.19 99 GLY A CA 1
ATOM 752 C C . GLY A 1 99 ? -10.011 -13.477 23.256 1.00 88.19 99 GLY A C 1
ATOM 753 O O . GLY A 1 99 ? -9.888 -12.819 22.227 1.00 88.19 99 GLY A O 1
ATOM 754 N N . GLU A 1 100 ? -11.196 -13.636 23.853 1.00 90.50 100 GLU A N 1
ATOM 755 C CA . GLU A 1 100 ? -12.433 -13.025 23.341 1.00 90.50 100 GLU A CA 1
ATOM 756 C C . GLU A 1 100 ? -12.389 -11.493 23.408 1.00 90.50 100 GLU A C 1
ATOM 758 O O . GLU A 1 100 ? -12.875 -10.837 22.488 1.00 90.50 100 GLU A O 1
ATOM 763 N N . ILE A 1 101 ? -11.764 -10.922 24.443 1.00 89.06 101 ILE A N 1
ATOM 764 C CA . ILE A 1 101 ? -11.575 -9.469 24.569 1.00 89.06 101 ILE A CA 1
ATOM 765 C C . ILE A 1 101 ? -10.633 -8.951 23.476 1.00 89.06 101 ILE A C 1
ATOM 767 O O . ILE A 1 101 ? -10.974 -8.001 22.770 1.00 89.06 101 ILE A O 1
ATOM 771 N N . VAL A 1 102 ? -9.468 -9.584 23.299 1.00 92.31 102 VAL A N 1
ATOM 772 C CA . VAL A 1 102 ? -8.470 -9.156 22.301 1.00 92.31 102 VAL A CA 1
ATOM 773 C C . VAL A 1 102 ? -9.029 -9.267 20.882 1.00 92.31 102 VAL A C 1
ATOM 775 O O . VAL A 1 102 ? -8.933 -8.312 20.112 1.00 92.31 102 VAL A O 1
ATOM 778 N N . ILE A 1 103 ? -9.674 -10.389 20.545 1.00 93.25 103 ILE A N 1
ATOM 779 C CA . ILE A 1 103 ? -10.298 -10.581 19.228 1.00 93.25 103 ILE A CA 1
ATOM 780 C C . ILE A 1 103 ? -11.458 -9.598 19.033 1.00 93.25 103 ILE A C 1
ATOM 782 O O . ILE A 1 103 ? -11.604 -9.042 17.949 1.00 93.25 103 ILE A O 1
ATOM 786 N N . GLY A 1 104 ? -12.255 -9.329 20.071 1.00 92.19 104 GLY A N 1
ATOM 787 C CA . GLY A 1 104 ? -13.326 -8.333 20.013 1.00 92.19 104 GLY A CA 1
ATOM 788 C C . GLY A 1 104 ? -12.807 -6.936 19.677 1.00 92.19 104 GLY A C 1
ATOM 789 O O . GLY A 1 104 ? -13.351 -6.280 18.790 1.00 92.19 104 GLY A O 1
ATOM 790 N N . LYS A 1 105 ? -11.711 -6.509 20.315 1.00 93.69 105 LYS A N 1
ATOM 791 C CA . LYS A 1 105 ? -11.056 -5.222 20.030 1.00 93.69 105 LYS A CA 1
ATOM 792 C C . LYS A 1 105 ? -10.448 -5.167 18.638 1.00 93.69 105 LYS A C 1
ATOM 794 O O . LYS A 1 105 ? -10.598 -4.160 17.949 1.00 93.69 105 LYS A O 1
ATOM 799 N N . PHE A 1 106 ? -9.809 -6.253 18.210 1.00 95.50 106 PHE A N 1
ATOM 800 C CA . PHE A 1 106 ? -9.300 -6.385 16.852 1.00 95.50 106 PHE A CA 1
ATOM 801 C C . PHE A 1 106 ? -10.414 -6.238 15.810 1.00 95.50 106 PHE A C 1
ATOM 803 O O . PHE A 1 106 ? -10.324 -5.377 14.939 1.00 95.50 106 PHE A O 1
ATOM 810 N N . LEU A 1 107 ? -11.494 -7.013 15.932 1.00 95.75 107 LEU A N 1
ATOM 811 C CA . LEU A 1 107 ? -12.615 -6.964 14.994 1.00 95.75 107 LEU A CA 1
ATOM 812 C C . LEU A 1 107 ? -13.318 -5.602 15.016 1.00 95.75 107 LEU A C 1
ATOM 814 O O . LEU A 1 107 ? -13.664 -5.087 13.959 1.00 95.75 107 LEU A O 1
ATOM 818 N N . ALA A 1 108 ? -13.483 -4.979 16.186 1.00 93.94 108 ALA A N 1
ATOM 819 C CA . ALA A 1 108 ? -14.033 -3.627 16.278 1.00 93.94 108 ALA A CA 1
ATOM 820 C C . ALA A 1 108 ? -13.136 -2.586 15.581 1.00 93.94 108 ALA A C 1
ATOM 822 O O . ALA A 1 108 ? -13.642 -1.708 14.879 1.00 93.94 108 ALA A O 1
ATOM 823 N N . ALA A 1 109 ? -11.810 -2.693 15.729 1.00 94.19 109 ALA A N 1
ATOM 824 C CA . ALA A 1 109 ? -10.857 -1.839 15.023 1.00 94.19 109 ALA A CA 1
ATOM 825 C C . ALA A 1 109 ? -10.885 -2.078 13.506 1.00 94.19 109 ALA A C 1
ATOM 827 O O . ALA A 1 109 ? -10.908 -1.111 12.745 1.00 94.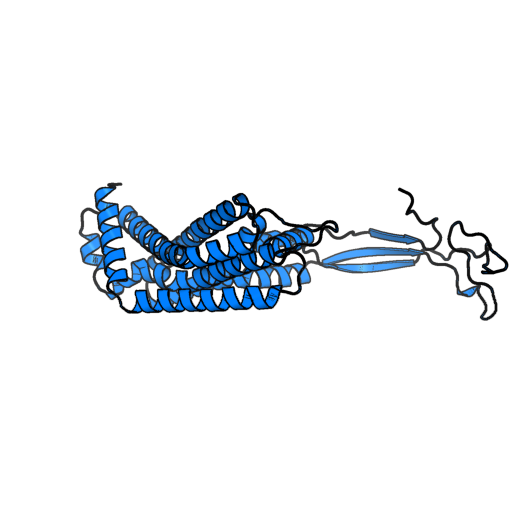19 109 ALA A O 1
ATOM 828 N N . TRP A 1 110 ? -10.962 -3.338 13.072 1.00 96.25 110 TRP A N 1
ATOM 829 C CA . TRP A 1 110 ? -11.060 -3.698 11.660 1.00 96.25 110 TRP A CA 1
ATOM 830 C C . TRP A 1 110 ? -12.355 -3.171 11.031 1.00 96.25 110 TRP A C 1
ATOM 832 O O . TRP A 1 110 ? -12.294 -2.473 10.025 1.00 96.25 110 TRP A O 1
ATOM 842 N N . ILE A 1 111 ? -13.514 -3.396 11.665 1.00 95.06 111 ILE A N 1
ATOM 843 C CA . ILE A 1 111 ? -14.821 -2.892 11.201 1.00 95.06 111 ILE A CA 1
ATOM 844 C C . ILE A 1 111 ? -14.829 -1.362 11.123 1.00 95.06 111 ILE A C 1
ATOM 846 O O . ILE A 1 111 ? -15.363 -0.795 10.172 1.00 95.06 111 ILE A O 1
ATOM 850 N N . ALA A 1 112 ? -14.216 -0.676 12.090 1.00 92.25 112 ALA A N 1
ATOM 851 C CA . ALA A 1 112 ? -14.075 0.773 12.014 1.00 92.25 112 ALA A CA 1
ATOM 852 C C . ALA A 1 112 ? -13.215 1.202 10.815 1.00 92.25 112 ALA A C 1
ATOM 854 O O . ALA A 1 112 ? -13.580 2.141 10.118 1.00 92.25 112 ALA A O 1
ATOM 855 N N . GLY A 1 113 ? -12.122 0.494 10.519 1.00 93.06 113 GLY A N 1
ATOM 856 C CA . GLY A 1 113 ? -11.349 0.714 9.296 1.00 93.06 113 GLY A CA 1
ATOM 857 C C . GLY A 1 113 ? -12.178 0.494 8.022 1.00 93.06 113 GLY A C 1
ATOM 858 O O . GLY A 1 113 ? -12.134 1.311 7.105 1.00 93.06 113 GLY A O 1
ATOM 859 N N . LEU A 1 114 ? -13.022 -0.542 7.995 1.00 95.38 114 LEU A N 1
ATOM 860 C CA . LEU A 1 114 ? -13.934 -0.810 6.876 1.00 95.38 114 LEU A CA 1
ATOM 861 C C . LEU A 1 114 ? -14.981 0.289 6.666 1.00 95.38 114 LEU A C 1
ATOM 863 O O . LEU A 1 114 ? -15.449 0.462 5.544 1.00 95.38 114 LEU A O 1
ATOM 867 N N . ALA A 1 115 ? -15.322 1.074 7.690 1.00 94.69 115 ALA A N 1
ATOM 868 C CA . ALA A 1 115 ? -16.188 2.236 7.510 1.00 94.69 115 ALA A CA 1
ATOM 869 C C . ALA A 1 115 ? -15.547 3.297 6.594 1.00 94.69 115 ALA A C 1
ATOM 871 O O . ALA A 1 115 ? -16.254 3.918 5.805 1.00 94.69 115 ALA A O 1
ATOM 872 N N . PHE A 1 116 ? -14.220 3.465 6.632 1.00 94.62 116 PHE A N 1
ATOM 873 C CA . PHE A 1 116 ? -13.504 4.351 5.706 1.00 94.62 116 PHE A CA 1
ATOM 874 C C . PHE A 1 116 ? -13.527 3.816 4.275 1.00 94.62 116 PHE A C 1
ATOM 876 O O . PHE A 1 116 ? -13.729 4.585 3.339 1.00 94.62 116 PHE A O 1
ATOM 883 N N . VAL A 1 117 ? -13.415 2.496 4.099 1.00 94.44 117 VAL A N 1
ATOM 884 C CA . VAL A 1 117 ? -13.600 1.860 2.784 1.00 94.44 117 VAL A CA 1
ATOM 885 C C . VAL A 1 117 ? -15.027 2.056 2.290 1.00 94.44 117 VAL A C 1
ATOM 887 O O . VAL A 1 117 ? -15.233 2.431 1.146 1.00 94.44 117 VAL A O 1
ATOM 890 N N . ALA A 1 118 ? -16.031 1.888 3.150 1.00 95.88 118 ALA A N 1
ATOM 891 C CA . ALA A 1 118 ? -17.422 2.138 2.780 1.00 95.88 118 ALA A CA 1
ATOM 892 C C . ALA A 1 118 ? -17.642 3.591 2.315 1.00 95.88 118 ALA A C 1
ATOM 894 O O . ALA A 1 118 ? -18.380 3.824 1.360 1.00 95.88 118 ALA A O 1
ATOM 895 N N . VAL A 1 119 ? -16.962 4.559 2.941 1.00 96.62 119 VAL A N 1
ATOM 896 C CA . VAL A 1 119 ? -16.953 5.961 2.492 1.00 96.62 119 VAL A CA 1
ATOM 897 C C . VAL A 1 119 ? -16.217 6.137 1.161 1.00 96.62 119 VAL A C 1
ATOM 899 O O . VAL A 1 119 ? -16.611 6.998 0.377 1.00 96.62 119 VAL A O 1
ATOM 902 N N . SER A 1 120 ? -15.189 5.334 0.866 1.00 95.56 120 SER A N 1
ATOM 903 C CA . SER A 1 120 ? -14.469 5.408 -0.410 1.00 95.56 120 SER A CA 1
ATOM 904 C C . SER A 1 120 ? -15.225 4.780 -1.586 1.00 95.56 120 SER A C 1
ATOM 906 O O . SER A 1 120 ? -15.029 5.215 -2.720 1.00 95.56 120 SER A O 1
ATOM 908 N N . VAL A 1 121 ? -16.137 3.828 -1.337 1.00 94.38 121 VAL A N 1
ATOM 909 C CA . VAL A 1 121 ? -16.931 3.128 -2.369 1.00 94.38 121 VAL A CA 1
ATOM 910 C C . VAL A 1 121 ? -17.514 4.052 -3.447 1.00 94.38 121 VAL A C 1
ATOM 912 O O . VAL A 1 121 ? -17.250 3.779 -4.615 1.00 94.38 121 VAL A O 1
ATOM 915 N N . PRO A 1 122 ? -18.275 5.127 -3.151 1.00 94.69 122 PRO A N 1
ATOM 916 C CA . PRO A 1 122 ? -18.837 5.975 -4.206 1.00 94.69 122 PRO A CA 1
ATOM 917 C C . PRO A 1 122 ? -17.764 6.577 -5.126 1.00 94.69 122 PRO A C 1
ATOM 919 O O . PRO A 1 122 ? -17.959 6.637 -6.337 1.00 94.69 122 PRO A O 1
ATOM 922 N N . PHE A 1 123 ? -16.610 6.960 -4.577 1.00 94.12 123 PHE A N 1
ATOM 923 C CA . PHE A 1 123 ? -15.487 7.494 -5.350 1.00 94.12 123 PHE A CA 1
ATOM 924 C C . PHE A 1 123 ? -14.830 6.414 -6.208 1.00 94.12 123 PHE A C 1
ATOM 926 O O . PHE A 1 123 ? -14.553 6.647 -7.382 1.00 94.12 123 PHE A O 1
ATOM 933 N N . LEU A 1 124 ? -14.653 5.212 -5.653 1.00 92.31 124 LEU A N 1
ATOM 934 C CA . LEU A 1 124 ? -14.140 4.054 -6.385 1.00 92.31 124 LEU A CA 1
ATOM 935 C C . LEU A 1 124 ? -15.075 3.637 -7.520 1.00 92.31 124 LEU A C 1
ATOM 937 O O . LEU A 1 124 ? -14.606 3.302 -8.603 1.00 92.31 124 LEU A O 1
ATOM 941 N N . VAL A 1 125 ? -16.389 3.694 -7.304 1.00 92.75 125 VAL A N 1
ATOM 942 C CA . VAL A 1 125 ? -17.404 3.398 -8.323 1.00 92.75 125 VAL A CA 1
ATOM 943 C C . VAL A 1 125 ? -17.332 4.416 -9.461 1.00 92.75 125 VAL A C 1
ATOM 945 O O . VAL A 1 125 ? -17.251 4.020 -10.622 1.00 92.75 125 VAL A O 1
ATOM 948 N N . ILE A 1 126 ? -17.287 5.715 -9.146 1.00 91.94 126 ILE A N 1
ATOM 949 C CA . ILE A 1 126 ? -17.122 6.775 -10.154 1.00 91.94 126 ILE A CA 1
ATOM 950 C C . ILE A 1 126 ? -15.817 6.576 -10.932 1.00 91.94 126 ILE A C 1
ATOM 952 O O . ILE A 1 126 ? -15.828 6.609 -12.162 1.00 91.94 126 ILE A O 1
ATOM 956 N N . ALA A 1 127 ? -14.711 6.312 -10.234 1.00 90.50 127 ALA A N 1
ATOM 957 C CA . ALA A 1 127 ? -13.413 6.077 -10.852 1.00 90.50 127 ALA A CA 1
ATOM 958 C C . ALA A 1 127 ? -13.387 4.798 -11.703 1.00 90.50 127 ALA A C 1
ATOM 960 O O . ALA A 1 127 ? -12.715 4.770 -12.723 1.00 90.50 127 ALA A O 1
ATOM 961 N N . THR A 1 128 ? -14.144 3.760 -11.335 1.00 90.69 128 THR A N 1
ATOM 962 C CA . THR A 1 128 ? -14.271 2.520 -12.120 1.00 90.69 128 THR A CA 1
ATOM 963 C C . THR A 1 128 ? -15.015 2.775 -13.427 1.00 90.69 128 THR A C 1
ATOM 965 O O . THR A 1 128 ? -14.547 2.367 -14.490 1.00 90.69 128 THR A O 1
ATOM 968 N N . PHE A 1 129 ? -16.152 3.477 -13.366 1.00 89.44 129 PHE A N 1
ATOM 969 C CA . PHE A 1 129 ? -16.961 3.777 -14.551 1.00 89.44 129 PHE A CA 1
ATOM 970 C C . PHE A 1 129 ? -16.272 4.751 -15.500 1.00 89.44 129 PHE A C 1
ATOM 972 O O . PHE A 1 129 ? -16.267 4.525 -16.706 1.00 89.44 129 PHE A O 1
ATOM 979 N N . ALA A 1 130 ? -15.651 5.800 -14.965 1.00 83.75 130 ALA A N 1
ATOM 980 C CA . ALA A 1 130 ? -14.785 6.665 -15.757 1.00 83.75 130 ALA A CA 1
ATOM 981 C C . ALA A 1 130 ? -13.531 5.930 -16.255 1.00 83.75 130 ALA A C 1
ATOM 983 O O . ALA A 1 130 ? -12.927 6.321 -17.249 1.00 83.75 130 ALA A O 1
ATOM 984 N N . GLY A 1 131 ? -13.142 4.883 -15.529 1.00 75.56 131 GLY A N 1
ATOM 985 C CA . GLY A 1 131 ? -11.877 4.199 -15.667 1.00 75.56 131 GLY A CA 1
ATOM 986 C C . GLY A 1 131 ? -11.811 3.132 -16.754 1.00 75.56 131 GLY A C 1
ATOM 987 O O . GLY A 1 131 ? -10.721 2.765 -17.190 1.00 75.56 131 GLY A O 1
ATOM 988 N N . GLY A 1 132 ? -12.962 2.574 -17.141 1.00 84.06 132 GLY A N 1
ATOM 989 C CA . GLY A 1 132 ? -13.009 1.365 -17.968 1.00 84.06 132 GLY A CA 1
ATOM 990 C C . GLY A 1 132 ? -12.210 0.209 -17.350 1.00 84.06 132 GLY A C 1
ATOM 991 O O . GLY A 1 132 ? -11.575 -0.571 -18.065 1.00 84.06 132 GLY A O 1
ATOM 992 N N . VAL A 1 133 ? -12.146 0.151 -16.016 1.00 86.06 133 VAL A N 1
ATOM 993 C CA . VAL A 1 133 ? -11.316 -0.817 -15.290 1.00 86.06 133 VAL A CA 1
ATOM 994 C C . VAL A 1 133 ? -12.003 -2.176 -15.268 1.00 86.06 133 VAL A C 1
ATOM 996 O O . VAL A 1 133 ? -13.220 -2.265 -15.112 1.00 86.06 133 VAL A O 1
ATOM 999 N N . ASP A 1 134 ? -11.213 -3.235 -15.430 1.00 88.00 134 ASP A N 1
ATOM 1000 C CA . ASP A 1 134 ? -11.701 -4.608 -15.349 1.00 88.00 134 ASP A CA 1
ATOM 1001 C C . ASP A 1 134 ? -12.309 -4.856 -13.952 1.00 88.00 134 ASP A C 1
ATOM 1003 O O . ASP A 1 134 ? -11.653 -4.556 -12.943 1.00 88.00 134 ASP A O 1
ATOM 1007 N N . PRO A 1 135 ? -13.533 -5.410 -13.853 1.00 89.25 135 PRO A N 1
ATOM 1008 C CA . PRO A 1 135 ? -14.124 -5.811 -12.580 1.00 89.25 135 PRO A CA 1
ATOM 1009 C C . PRO A 1 135 ? -13.194 -6.652 -11.695 1.00 89.25 135 PRO A C 1
ATOM 1011 O O . PRO A 1 135 ? -13.245 -6.528 -10.470 1.00 89.25 135 PRO A O 1
ATOM 1014 N N . LEU A 1 136 ? -12.320 -7.475 -12.283 1.00 90.31 136 LEU A N 1
ATOM 1015 C CA . LEU A 1 136 ? -11.349 -8.274 -11.539 1.00 90.31 136 LEU A CA 1
ATOM 1016 C C . LEU A 1 136 ? -10.341 -7.402 -10.780 1.00 90.31 136 LEU A C 1
ATOM 1018 O O . LEU A 1 136 ? -10.087 -7.656 -9.603 1.00 90.31 136 LEU A O 1
ATOM 1022 N N . THR A 1 137 ? -9.818 -6.346 -11.410 1.00 90.81 137 THR A N 1
ATOM 1023 C CA . THR A 1 137 ? -8.912 -5.389 -10.755 1.00 90.81 137 THR A CA 1
ATOM 1024 C C . THR A 1 137 ? -9.598 -4.716 -9.574 1.00 90.81 137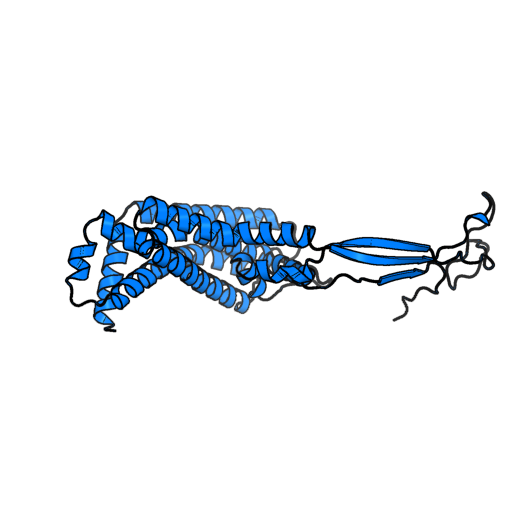 THR A C 1
ATOM 1026 O O . THR A 1 137 ? -8.982 -4.562 -8.521 1.00 90.81 137 THR A O 1
ATOM 1029 N N . VAL A 1 138 ? -10.884 -4.376 -9.714 1.00 92.19 138 VAL A N 1
ATOM 1030 C CA . VAL A 1 138 ? -11.674 -3.771 -8.632 1.00 92.19 138 VAL A CA 1
ATOM 1031 C C . VAL A 1 138 ? -11.878 -4.731 -7.466 1.00 92.19 138 VAL A C 1
ATOM 1033 O O . VAL A 1 138 ? -11.744 -4.338 -6.308 1.00 92.19 138 VAL A O 1
ATOM 1036 N N . MET A 1 139 ? -12.187 -5.995 -7.752 1.00 93.31 139 MET A N 1
ATOM 1037 C CA . MET A 1 139 ? -12.361 -7.007 -6.710 1.00 93.31 139 MET A CA 1
ATOM 1038 C C . MET A 1 139 ? -11.056 -7.285 -5.960 1.00 93.31 139 MET A C 1
ATOM 1040 O O . MET A 1 139 ? -11.069 -7.346 -4.731 1.00 93.31 139 MET A O 1
ATOM 1044 N N . ILE A 1 140 ? -9.938 -7.433 -6.679 1.00 94.88 140 ILE A N 1
ATOM 1045 C CA . ILE A 1 140 ? -8.634 -7.721 -6.072 1.00 94.88 140 ILE A CA 1
ATOM 1046 C C . ILE A 1 140 ? -8.157 -6.538 -5.230 1.00 94.88 140 ILE A C 1
ATOM 1048 O O . ILE A 1 140 ? -7.796 -6.731 -4.071 1.00 94.88 140 ILE A O 1
ATOM 1052 N N . SER A 1 141 ? -8.201 -5.315 -5.763 1.00 94.06 141 SER A N 1
ATOM 1053 C CA . SER A 1 141 ? -7.754 -4.129 -5.027 1.00 94.06 141 SER A CA 1
ATOM 1054 C C . SER A 1 141 ? -8.586 -3.898 -3.759 1.00 94.06 141 SER A C 1
ATOM 1056 O O . SER A 1 141 ? -8.029 -3.615 -2.700 1.00 94.06 141 SER A O 1
ATOM 1058 N N . LEU A 1 142 ? -9.910 -4.095 -3.823 1.00 94.12 142 LEU A N 1
ATOM 1059 C CA . LEU A 1 142 ? -10.791 -3.982 -2.663 1.00 94.12 142 LEU A CA 1
ATOM 1060 C C . LEU A 1 142 ? -10.502 -5.075 -1.627 1.00 94.12 142 LEU A C 1
ATOM 1062 O O . LEU A 1 142 ? -10.476 -4.788 -0.430 1.00 94.12 142 LEU A O 1
ATOM 1066 N N . ALA A 1 143 ? -10.265 -6.313 -2.066 1.00 96.12 143 ALA A N 1
ATOM 1067 C CA . ALA A 1 143 ? -9.900 -7.410 -1.175 1.00 96.12 143 ALA A CA 1
ATOM 1068 C C . ALA A 1 143 ? -8.571 -7.133 -0.456 1.00 96.12 143 ALA A C 1
ATOM 1070 O O . ALA A 1 143 ? -8.490 -7.315 0.760 1.00 96.12 143 ALA A O 1
ATOM 1071 N N . VAL A 1 144 ? -7.562 -6.632 -1.177 1.00 96.50 144 VAL A N 1
ATOM 1072 C CA . VAL A 1 144 ? -6.272 -6.241 -0.592 1.00 96.50 144 VAL A CA 1
ATOM 1073 C C . VAL A 1 144 ? -6.457 -5.117 0.422 1.00 96.50 144 VAL A C 1
ATOM 1075 O O . VAL A 1 144 ? -6.038 -5.286 1.562 1.00 96.50 144 VAL A O 1
ATOM 1078 N N . LEU A 1 145 ? -7.184 -4.044 0.085 1.00 95.56 145 LEU A N 1
ATOM 1079 C CA . LEU A 1 145 ? -7.494 -2.961 1.030 1.00 95.56 145 LEU A CA 1
ATOM 1080 C C . LEU A 1 145 ? -8.129 -3.489 2.327 1.00 95.56 145 LEU A C 1
ATOM 1082 O O . LEU A 1 145 ? -7.726 -3.111 3.427 1.00 95.56 145 LEU A O 1
ATOM 1086 N N . VAL A 1 146 ? -9.122 -4.377 2.215 1.00 96.56 146 VAL A N 1
ATOM 1087 C CA . VAL A 1 146 ? -9.802 -4.988 3.369 1.00 96.56 146 VAL A CA 1
ATOM 1088 C C . VAL A 1 146 ? -8.820 -5.765 4.246 1.00 96.56 146 VAL A C 1
ATOM 1090 O O . VAL A 1 146 ? -8.863 -5.636 5.475 1.00 96.56 146 VAL A O 1
ATOM 1093 N N . VAL A 1 147 ? -7.940 -6.559 3.632 1.00 97.31 147 VAL A N 1
ATOM 1094 C CA . VAL A 1 147 ? -6.932 -7.362 4.336 1.00 97.31 147 VAL A CA 1
ATOM 1095 C C . VAL A 1 147 ? -5.879 -6.473 4.991 1.00 97.31 147 VAL A C 1
ATOM 1097 O O . VAL A 1 147 ? -5.576 -6.670 6.166 1.00 97.31 147 VAL A O 1
ATOM 1100 N N . GLU A 1 148 ? -5.370 -5.460 4.294 1.00 96.38 148 GLU A N 1
ATOM 1101 C CA . GLU A 1 148 ? -4.361 -4.532 4.815 1.00 96.38 148 GLU A CA 1
ATOM 1102 C C . GLU A 1 148 ? -4.867 -3.750 6.020 1.00 96.38 148 GLU A C 1
ATOM 1104 O O . GLU A 1 148 ? -4.168 -3.640 7.028 1.00 96.38 148 GLU A O 1
ATOM 1109 N N . ILE A 1 149 ? -6.119 -3.287 5.983 1.00 96.62 149 ILE A N 1
ATOM 1110 C CA . ILE A 1 149 ? -6.762 -2.675 7.151 1.00 96.62 149 ILE A CA 1
ATOM 1111 C C . ILE A 1 149 ? -6.763 -3.642 8.327 1.00 96.62 149 ILE A C 1
ATOM 1113 O O . ILE A 1 149 ? -6.470 -3.234 9.452 1.00 96.62 149 ILE A O 1
ATOM 1117 N N . GLY A 1 150 ? -7.081 -4.913 8.075 1.00 96.69 150 GLY A N 1
ATOM 1118 C CA . GLY A 1 150 ? -7.021 -5.966 9.079 1.00 96.69 150 GLY A CA 1
ATOM 1119 C C . GLY A 1 150 ? -5.615 -6.102 9.662 1.00 96.69 150 GLY A C 1
ATOM 1120 O O . GLY A 1 150 ? -5.442 -6.029 10.874 1.00 96.69 150 GLY A O 1
ATOM 1121 N N . VAL A 1 151 ? -4.585 -6.217 8.825 1.00 96.88 151 VAL A N 1
ATOM 1122 C CA . VAL A 1 151 ? -3.191 -6.345 9.282 1.00 96.88 151 VAL A CA 1
ATOM 1123 C C . VAL A 1 151 ? -2.765 -5.137 10.124 1.00 96.88 151 VAL A C 1
ATOM 1125 O O . VAL A 1 151 ? -2.256 -5.304 11.234 1.00 96.88 151 VAL A O 1
ATOM 1128 N N . LEU A 1 152 ? -3.040 -3.917 9.662 1.00 96.56 152 LEU A N 1
ATOM 1129 C CA . LEU A 1 152 ? -2.694 -2.687 10.381 1.00 96.56 152 LEU A CA 1
ATOM 1130 C C . LEU A 1 152 ? -3.469 -2.550 11.698 1.00 96.56 152 LEU A C 1
ATOM 1132 O O . LEU A 1 152 ? -2.907 -2.135 12.715 1.00 96.56 152 LEU A O 1
ATOM 1136 N N . ALA A 1 153 ? -4.747 -2.936 11.710 1.00 96.25 153 ALA A N 1
ATOM 1137 C CA . ALA A 1 153 ? -5.553 -2.971 12.923 1.00 96.25 153 ALA A CA 1
ATOM 1138 C C . ALA A 1 153 ? -5.011 -3.996 13.930 1.00 96.25 153 ALA A C 1
ATOM 1140 O O . ALA A 1 153 ? -4.941 -3.693 15.122 1.00 96.25 153 ALA A O 1
ATOM 1141 N N . ALA A 1 154 ? -4.587 -5.176 13.469 1.00 96.69 154 ALA A N 1
ATOM 1142 C CA . ALA A 1 154 ? -3.989 -6.204 14.317 1.00 96.69 154 ALA A CA 1
ATOM 1143 C C . ALA A 1 154 ? -2.683 -5.715 14.955 1.00 96.69 154 ALA A C 1
ATOM 1145 O O . ALA A 1 154 ? -2.518 -5.840 16.169 1.00 96.69 154 ALA A O 1
ATOM 1146 N N . ILE A 1 155 ? -1.797 -5.099 14.165 1.00 96.25 155 ILE A N 1
ATOM 1147 C CA . ILE A 1 155 ? -0.538 -4.515 14.651 1.00 96.25 155 ILE A CA 1
ATOM 1148 C C . ILE A 1 155 ? -0.819 -3.453 15.718 1.00 96.25 155 ILE A C 1
ATOM 1150 O O . ILE A 1 155 ? -0.253 -3.511 16.810 1.00 96.25 155 ILE A O 1
ATOM 1154 N N . GLY A 1 156 ? -1.716 -2.504 15.441 1.00 95.50 156 GLY A N 1
ATOM 1155 C CA . GLY A 1 156 ? -2.022 -1.439 16.395 1.00 95.50 156 GLY A CA 1
ATOM 1156 C C . GLY A 1 156 ? -2.656 -1.957 17.688 1.00 95.50 156 GLY A C 1
ATOM 1157 O O . GLY A 1 156 ? -2.254 -1.539 18.773 1.00 95.50 156 GLY A O 1
ATOM 1158 N N . VAL A 1 157 ? -3.583 -2.918 17.604 1.00 95.56 157 VAL A N 1
ATOM 1159 C CA . VAL A 1 157 ? -4.204 -3.540 18.789 1.00 95.56 157 VAL A CA 1
ATOM 1160 C C . VAL A 1 157 ? -3.172 -4.328 19.598 1.00 95.56 157 VAL A C 1
ATOM 1162 O O . VAL A 1 157 ? -3.172 -4.239 20.827 1.00 95.56 157 VAL A O 1
ATOM 1165 N N . ALA A 1 158 ? -2.261 -5.048 18.936 1.00 95.56 158 ALA A N 1
ATOM 1166 C CA . ALA A 1 158 ? -1.172 -5.759 19.599 1.00 95.56 158 ALA A CA 1
ATOM 1167 C C . ALA A 1 158 ? -0.250 -4.791 20.359 1.00 95.56 158 ALA A C 1
ATOM 1169 O O . ALA A 1 158 ? 0.011 -4.996 21.546 1.00 95.56 158 ALA A O 1
ATOM 1170 N N . LEU A 1 159 ? 0.169 -3.694 19.719 1.00 95.88 159 LEU A N 1
ATOM 1171 C CA . LEU A 1 159 ? 0.967 -2.644 20.363 1.00 95.88 159 LEU A CA 1
ATOM 1172 C C . LEU A 1 159 ? 0.222 -2.001 21.542 1.00 95.88 159 LEU A C 1
ATOM 1174 O O . LEU A 1 159 ? 0.830 -1.785 22.590 1.00 95.88 159 LEU A O 1
ATOM 1178 N N . SER A 1 160 ? -1.095 -1.804 21.418 1.00 95.00 160 SER A N 1
ATOM 1179 C CA . SER A 1 160 ? -1.968 -1.320 22.499 1.00 95.00 160 SER A CA 1
ATOM 1180 C C . SER A 1 160 ? -1.992 -2.231 23.723 1.00 95.00 160 SER A C 1
ATOM 1182 O O . SER A 1 160 ? -2.129 -1.751 24.845 1.00 95.00 160 SER A O 1
ATOM 1184 N N . GLY A 1 161 ? -1.856 -3.543 23.525 1.00 92.38 161 GLY A N 1
ATOM 1185 C CA . GLY A 1 161 ? -1.786 -4.510 24.620 1.00 92.38 161 GLY A CA 1
ATOM 1186 C C . GLY A 1 161 ? -0.405 -4.596 25.268 1.00 92.38 161 GLY A C 1
ATOM 1187 O O . GLY A 1 161 ? -0.309 -4.761 26.483 1.00 92.38 161 GLY A O 1
ATOM 1188 N N . ILE A 1 162 ? 0.659 -4.481 24.467 1.00 94.50 162 ILE A N 1
ATOM 1189 C CA . ILE A 1 162 ? 2.053 -4.606 24.922 1.00 94.50 162 ILE A CA 1
ATOM 1190 C C . ILE A 1 162 ? 2.499 -3.349 25.676 1.00 94.50 162 ILE A C 1
ATOM 1192 O O . ILE A 1 162 ? 3.129 -3.431 26.731 1.00 94.50 162 ILE A O 1
ATOM 1196 N N . LEU A 1 163 ? 2.185 -2.173 25.134 1.00 94.00 163 LEU A N 1
ATOM 1197 C CA . LEU A 1 163 ? 2.661 -0.899 25.653 1.00 94.00 163 LEU A CA 1
ATOM 1198 C C . LEU A 1 163 ? 1.682 -0.360 26.690 1.00 94.00 163 LEU A C 1
ATOM 1200 O O . LEU A 1 163 ? 0.515 -0.124 26.405 1.00 94.00 163 LEU A O 1
ATOM 1204 N N . SER A 1 164 ? 2.168 -0.129 27.908 1.00 88.38 164 SER A N 1
ATOM 1205 C CA . SER A 1 164 ? 1.319 0.257 29.039 1.00 88.38 164 SER A CA 1
ATOM 1206 C C . SER A 1 164 ? 0.850 1.711 29.019 1.00 88.38 164 SER A C 1
ATOM 1208 O O . SER A 1 164 ? -0.098 2.046 29.731 1.00 88.38 164 SER A O 1
ATOM 1210 N N . ARG A 1 165 ? 1.523 2.569 28.240 1.00 90.19 165 ARG A N 1
ATOM 1211 C CA . ARG A 1 165 ? 1.215 3.996 28.113 1.00 90.19 165 ARG A CA 1
ATOM 1212 C C . ARG A 1 165 ? 0.503 4.280 26.778 1.00 90.19 165 ARG A C 1
ATOM 1214 O O . ARG A 1 165 ? 1.134 4.104 25.735 1.00 90.19 165 ARG A O 1
ATOM 1221 N N . PRO A 1 166 ? -0.736 4.802 26.802 1.00 90.06 166 PRO A N 1
ATOM 1222 C CA . PRO A 1 166 ? -1.558 5.096 25.623 1.00 90.06 166 PRO A CA 1
ATOM 1223 C C . PRO A 1 166 ? -0.857 5.951 24.561 1.00 90.06 166 PRO A C 1
ATOM 1225 O O . PRO A 1 166 ? -0.756 5.547 23.404 1.00 90.06 166 PRO A O 1
ATOM 1228 N N . LEU A 1 167 ? -0.279 7.088 24.968 1.00 90.75 167 LEU A N 1
ATOM 1229 C CA . LEU A 1 167 ? 0.435 7.994 24.060 1.00 90.75 167 LEU A CA 1
ATOM 1230 C C . LEU A 1 167 ? 1.618 7.315 23.361 1.00 90.75 167 LEU A C 1
ATOM 1232 O O . LEU A 1 167 ? 1.810 7.484 22.160 1.00 90.75 167 LEU A O 1
ATOM 1236 N N . PHE A 1 168 ? 2.392 6.521 24.106 1.00 92.44 168 PHE A N 1
ATOM 1237 C CA . PHE A 1 168 ? 3.530 5.797 23.544 1.00 92.44 168 PHE A CA 1
ATOM 1238 C C . PHE A 1 168 ? 3.060 4.689 22.600 1.00 92.44 168 PHE A C 1
ATOM 1240 O O . PHE A 1 168 ? 3.626 4.527 21.530 1.00 92.44 168 PHE A O 1
ATOM 1247 N N . SER A 1 169 ? 1.975 3.994 22.945 1.00 94.81 169 SER A N 1
ATOM 1248 C CA . SER A 1 169 ? 1.372 2.972 22.092 1.00 94.81 169 SER A CA 1
ATOM 1249 C C . SER A 1 169 ? 0.941 3.507 20.730 1.00 94.81 169 SER A C 1
ATOM 1251 O O . SER A 1 169 ? 1.320 2.955 19.697 1.00 94.81 169 SER A O 1
ATOM 1253 N N . VAL A 1 170 ? 0.185 4.608 20.716 1.00 94.31 170 VAL A N 1
ATOM 1254 C CA . VAL A 1 170 ? -0.260 5.240 19.467 1.00 94.31 170 VAL A CA 1
ATOM 1255 C C . VAL A 1 170 ? 0.942 5.739 18.662 1.00 94.31 170 VAL A C 1
ATOM 1257 O O . VAL A 1 170 ? 1.016 5.482 17.462 1.00 94.31 170 VAL A O 1
ATOM 1260 N N . ALA A 1 171 ? 1.922 6.378 19.310 1.00 95.94 171 ALA A N 1
ATOM 1261 C CA . ALA A 1 171 ? 3.143 6.829 18.643 1.00 95.94 171 ALA A CA 1
ATOM 1262 C C . ALA A 1 171 ? 3.937 5.665 18.026 1.00 95.94 171 ALA A C 1
ATOM 1264 O O . ALA A 1 171 ? 4.354 5.752 16.874 1.00 95.94 171 ALA A O 1
ATOM 1265 N N . THR A 1 172 ? 4.108 4.549 18.740 1.00 96.44 172 THR A N 1
ATOM 1266 C CA . THR A 1 172 ? 4.775 3.357 18.199 1.00 96.44 172 THR A CA 1
ATOM 1267 C C . THR A 1 172 ? 3.988 2.747 17.044 1.00 96.44 172 THR A C 1
ATOM 1269 O O . THR A 1 172 ? 4.599 2.354 16.057 1.00 96.44 172 THR A O 1
ATOM 1272 N N . ALA A 1 173 ? 2.653 2.715 17.106 1.00 96.00 173 ALA A N 1
ATOM 1273 C CA . ALA A 1 173 ? 1.836 2.252 15.985 1.00 96.00 173 ALA A CA 1
ATOM 1274 C C . ALA A 1 173 ? 2.058 3.116 14.730 1.00 96.00 173 ALA A C 1
ATOM 1276 O O . ALA A 1 173 ? 2.253 2.570 13.645 1.00 96.00 173 ALA A O 1
ATOM 1277 N N . TYR A 1 174 ? 2.136 4.442 14.880 1.00 96.06 174 TYR A N 1
ATOM 1278 C CA . TYR A 1 174 ? 2.516 5.339 13.785 1.00 96.06 174 TYR A CA 1
ATOM 1279 C C . TYR A 1 174 ? 3.932 5.087 13.265 1.00 96.06 174 TYR A C 1
ATOM 1281 O O . TYR A 1 174 ? 4.129 5.069 12.055 1.00 96.06 174 TYR A O 1
ATOM 1289 N N . LEU A 1 175 ? 4.910 4.860 14.147 1.00 96.94 175 LEU A N 1
ATOM 1290 C CA . LEU A 1 175 ? 6.286 4.561 13.740 1.00 96.94 175 LEU A CA 1
ATOM 1291 C C . LEU A 1 175 ? 6.393 3.229 12.992 1.00 96.94 175 LEU A C 1
ATOM 1293 O O . LEU A 1 175 ? 7.125 3.154 12.012 1.00 96.94 175 LEU A O 1
ATOM 1297 N N . VAL A 1 176 ? 5.653 2.198 13.406 1.00 97.25 176 VAL A N 1
ATOM 1298 C CA . VAL A 1 176 ? 5.614 0.910 12.697 1.00 97.25 176 VAL A CA 1
ATOM 1299 C C . VAL A 1 176 ? 4.983 1.078 11.320 1.00 97.25 176 VAL A C 1
ATOM 1301 O O . VAL A 1 176 ? 5.536 0.607 10.332 1.00 97.25 176 VAL A O 1
ATOM 1304 N N . VAL A 1 177 ? 3.872 1.807 11.227 1.00 96.88 177 VAL A N 1
ATOM 1305 C CA . VAL A 1 177 ? 3.252 2.115 9.936 1.00 96.88 177 VAL A CA 1
ATOM 1306 C C . VAL A 1 177 ? 4.184 2.933 9.037 1.00 96.88 177 VAL A C 1
ATOM 1308 O O . VAL A 1 177 ? 4.356 2.597 7.866 1.00 96.88 177 VAL A O 1
ATOM 1311 N N . ALA A 1 178 ? 4.848 3.954 9.576 1.00 97.06 178 ALA A N 1
ATOM 1312 C CA . ALA A 1 178 ? 5.837 4.737 8.842 1.00 97.06 178 ALA A CA 1
ATOM 1313 C C . ALA A 1 178 ? 7.033 3.877 8.401 1.00 97.06 178 ALA A C 1
ATOM 1315 O O . ALA A 1 178 ? 7.525 4.042 7.286 1.00 97.06 178 ALA A O 1
ATOM 1316 N N . ALA A 1 179 ? 7.472 2.926 9.228 1.00 97.62 179 ALA A N 1
ATOM 1317 C CA . ALA A 1 179 ? 8.518 1.977 8.868 1.00 97.62 179 ALA A CA 1
ATOM 1318 C C . ALA A 1 179 ? 8.084 1.053 7.718 1.00 97.62 179 ALA A C 1
ATOM 1320 O O . ALA A 1 179 ? 8.883 0.803 6.822 1.00 97.62 179 ALA A O 1
ATOM 1321 N N . LEU A 1 180 ? 6.826 0.601 7.687 1.00 97.12 180 LEU A N 1
ATOM 1322 C CA . LEU A 1 180 ? 6.298 -0.229 6.596 1.00 97.12 180 LEU A CA 1
ATOM 1323 C C . LEU A 1 180 ? 6.147 0.543 5.279 1.00 97.12 180 LEU A C 1
ATOM 1325 O O . LEU A 1 180 ? 6.457 0.000 4.223 1.00 97.12 180 LEU A O 1
ATOM 1329 N N . VAL A 1 181 ? 5.696 1.800 5.327 1.00 96.56 181 VAL A N 1
ATOM 1330 C CA . VAL A 1 181 ? 5.448 2.610 4.120 1.00 96.56 181 VAL A CA 1
ATOM 1331 C C . VAL A 1 181 ? 6.714 3.285 3.598 1.00 96.56 181 VAL A C 1
ATOM 1333 O O . VAL A 1 181 ? 7.017 3.203 2.414 1.00 96.56 181 VAL A O 1
ATOM 1336 N N . ILE A 1 182 ? 7.435 3.989 4.470 1.00 97.00 182 ILE A N 1
ATOM 1337 C CA . ILE A 1 182 ? 8.587 4.823 4.103 1.00 97.00 182 ILE A CA 1
ATOM 1338 C C . ILE A 1 182 ? 9.889 4.103 4.455 1.00 97.00 182 ILE A C 1
ATOM 1340 O O . ILE A 1 182 ? 10.837 4.117 3.674 1.00 97.00 182 ILE A O 1
ATOM 1344 N N . GLY A 1 183 ? 9.944 3.450 5.617 1.00 97.50 183 GLY A N 1
ATOM 1345 C CA . GLY A 1 183 ? 11.151 2.761 6.078 1.00 97.50 183 GLY A CA 1
ATOM 1346 C C . GLY A 1 183 ? 11.600 1.638 5.145 1.00 97.50 183 GLY A C 1
ATOM 1347 O O . GLY A 1 183 ? 12.794 1.514 4.899 1.00 97.50 183 GLY A O 1
ATOM 1348 N N . THR A 1 184 ? 10.669 0.878 4.566 1.00 97.25 184 THR A N 1
ATOM 1349 C CA . THR A 1 184 ? 10.959 -0.153 3.553 1.00 97.25 184 THR A CA 1
ATOM 1350 C C . THR A 1 184 ? 11.607 0.440 2.303 1.00 97.25 184 THR A C 1
ATOM 1352 O O . THR A 1 184 ? 12.602 -0.100 1.830 1.00 97.25 184 THR A O 1
ATOM 1355 N N . LEU A 1 185 ? 11.111 1.581 1.812 1.00 96.50 185 LEU A N 1
ATOM 1356 C CA . LEU A 1 185 ? 11.673 2.285 0.653 1.00 96.50 185 LEU A CA 1
ATOM 1357 C C . LEU A 1 185 ? 13.076 2.821 0.946 1.00 96.50 185 LEU A C 1
ATOM 1359 O O . LEU A 1 185 ? 13.985 2.649 0.136 1.00 96.50 185 LEU A O 1
ATOM 1363 N N . ILE A 1 186 ? 13.268 3.434 2.118 1.00 97.50 186 ILE A N 1
ATOM 1364 C CA . ILE A 1 186 ? 14.578 3.934 2.554 1.00 97.50 186 ILE A CA 1
ATOM 1365 C C . ILE A 1 186 ? 15.565 2.773 2.709 1.00 97.50 186 ILE A C 1
ATOM 1367 O O . ILE A 1 186 ? 16.684 2.851 2.207 1.00 97.50 186 ILE A O 1
ATOM 1371 N N . ALA A 1 187 ? 15.159 1.691 3.378 1.00 96.94 187 ALA A N 1
ATOM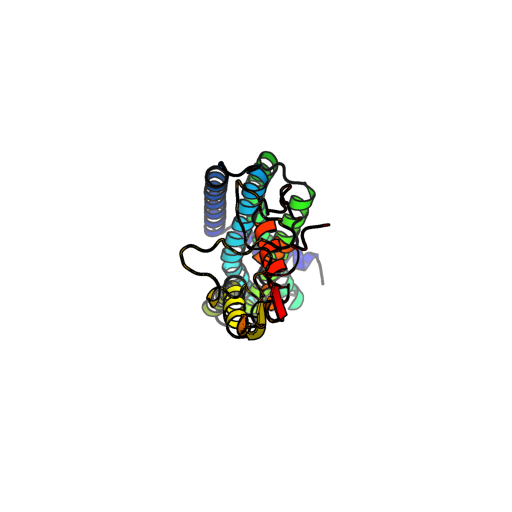 1372 C CA . ALA A 1 187 ? 15.995 0.514 3.581 1.00 96.94 187 ALA A CA 1
ATOM 1373 C C . ALA A 1 187 ? 16.389 -0.124 2.246 1.00 96.94 187 ALA A C 1
ATOM 1375 O O . ALA A 1 187 ? 17.570 -0.380 2.030 1.00 96.94 187 ALA A O 1
ATOM 1376 N N . PHE A 1 188 ? 15.433 -0.300 1.331 1.00 96.56 188 PHE A N 1
ATOM 1377 C CA . PHE A 1 188 ? 15.681 -0.810 -0.014 1.00 96.56 188 PHE A CA 1
ATOM 1378 C C . PHE A 1 188 ? 16.665 0.073 -0.792 1.00 96.56 188 PHE A C 1
ATOM 1380 O O . PHE A 1 188 ? 17.647 -0.436 -1.331 1.00 96.56 188 PHE A O 1
ATOM 1387 N N . ALA A 1 189 ? 16.453 1.392 -0.806 1.00 95.00 189 ALA A N 1
ATOM 1388 C CA . ALA A 1 189 ? 17.316 2.323 -1.528 1.00 95.00 189 ALA A CA 1
ATOM 1389 C C . ALA A 1 189 ? 18.750 2.328 -0.973 1.00 95.00 189 ALA A C 1
ATOM 1391 O O . ALA A 1 189 ? 19.711 2.226 -1.735 1.00 95.00 189 ALA A O 1
ATOM 1392 N N . LEU A 1 190 ? 18.908 2.401 0.353 1.00 96.44 190 LEU A N 1
ATOM 1393 C CA . LEU A 1 190 ? 20.223 2.407 0.999 1.00 96.44 190 LEU A CA 1
ATOM 1394 C C . LEU A 1 190 ? 20.937 1.056 0.863 1.00 96.44 190 LEU A C 1
ATOM 1396 O O . LEU A 1 190 ? 22.131 1.016 0.566 1.00 96.44 190 LEU A O 1
ATOM 1400 N N . ALA A 1 191 ? 20.227 -0.058 1.052 1.00 95.81 191 ALA A N 1
ATOM 1401 C CA . ALA A 1 191 ? 20.807 -1.391 0.921 1.00 95.81 191 ALA A CA 1
ATOM 1402 C C . ALA A 1 191 ? 21.205 -1.685 -0.535 1.00 95.81 191 ALA A C 1
ATOM 1404 O O . ALA A 1 191 ? 22.301 -2.174 -0.788 1.00 95.81 191 ALA A O 1
ATOM 1405 N N . GLY A 1 192 ? 20.368 -1.316 -1.505 1.00 93.06 192 GLY A N 1
ATOM 1406 C CA . GLY A 1 192 ? 20.680 -1.499 -2.922 1.00 93.06 192 GLY A CA 1
ATOM 1407 C C . GLY A 1 192 ? 21.842 -0.624 -3.394 1.00 93.06 192 GLY A C 1
ATOM 1408 O O . GLY A 1 192 ? 22.685 -1.080 -4.159 1.00 93.06 192 GLY A O 1
ATOM 1409 N N . ALA A 1 193 ? 21.955 0.604 -2.876 1.00 91.19 193 ALA A N 1
ATOM 1410 C CA . ALA A 1 193 ? 23.072 1.494 -3.194 1.00 91.19 193 ALA A CA 1
ATOM 1411 C C . ALA A 1 193 ? 24.416 1.046 -2.588 1.00 91.19 193 ALA A C 1
ATOM 1413 O O . ALA A 1 193 ? 25.472 1.406 -3.120 1.00 91.19 193 ALA A O 1
ATOM 1414 N N . THR A 1 194 ? 24.382 0.301 -1.478 1.00 95.81 194 THR A N 1
ATOM 1415 C CA . THR A 1 194 ? 25.577 -0.163 -0.752 1.00 95.81 194 THR A CA 1
ATOM 1416 C C . THR A 1 194 ? 26.060 -1.533 -1.214 1.00 95.81 194 THR A C 1
ATOM 1418 O O . THR A 1 194 ? 27.266 -1.761 -1.260 1.00 95.81 194 THR A O 1
ATOM 1421 N N . ILE A 1 195 ? 25.158 -2.443 -1.586 1.00 94.12 195 ILE A N 1
ATOM 1422 C CA . ILE A 1 195 ? 25.536 -3.758 -2.109 1.00 94.12 195 ILE A CA 1
ATOM 1423 C C . ILE A 1 195 ? 25.875 -3.611 -3.591 1.00 94.12 195 ILE A C 1
ATOM 1425 O O . ILE A 1 195 ? 24.989 -3.477 -4.432 1.00 94.12 195 ILE A O 1
ATOM 1429 N N . ARG A 1 196 ? 27.169 -3.657 -3.908 1.00 93.31 196 ARG A N 1
ATOM 1430 C CA . ARG A 1 196 ? 27.692 -3.531 -5.273 1.00 93.31 196 ARG A CA 1
ATOM 1431 C C . ARG A 1 196 ? 28.431 -4.791 -5.699 1.00 93.31 196 ARG A C 1
ATOM 1433 O O . ARG A 1 196 ? 28.849 -5.602 -4.872 1.00 93.31 196 ARG A O 1
ATOM 1440 N N . THR A 1 197 ? 28.528 -5.009 -7.000 1.00 93.25 197 THR A N 1
ATOM 1441 C CA . THR A 1 197 ? 29.359 -6.062 -7.594 1.00 93.25 197 THR A CA 1
ATOM 1442 C C . THR A 1 197 ? 30.120 -5.460 -8.764 1.00 93.25 197 THR A C 1
ATOM 1444 O O . THR A 1 197 ? 29.601 -4.571 -9.438 1.00 93.25 197 THR A O 1
ATOM 1447 N N . GLU A 1 198 ? 31.356 -5.912 -8.953 1.00 93.31 198 GLU A N 1
ATOM 1448 C CA . GLU A 1 198 ? 32.180 -5.525 -10.092 1.00 93.31 198 GLU A CA 1
ATOM 1449 C C . GLU A 1 198 ? 31.586 -6.114 -11.378 1.00 93.31 198 GLU A C 1
ATOM 1451 O O . GLU A 1 198 ? 31.270 -7.304 -11.441 1.00 93.31 198 GLU A O 1
ATOM 1456 N N . THR A 1 199 ? 31.402 -5.249 -12.368 1.00 92.38 199 THR A N 1
ATOM 1457 C CA . THR A 1 199 ? 30.929 -5.552 -13.715 1.00 92.38 199 THR A CA 1
ATOM 1458 C C . THR A 1 199 ? 32.090 -5.333 -14.672 1.00 92.38 199 THR A C 1
ATOM 1460 O O . THR A 1 199 ? 32.765 -4.301 -14.611 1.00 92.38 199 THR A O 1
ATOM 1463 N N . THR A 1 200 ? 32.330 -6.295 -15.555 1.00 93.06 200 THR A N 1
ATOM 1464 C CA . THR A 1 200 ? 33.374 -6.217 -16.576 1.00 93.06 200 THR A CA 1
ATOM 1465 C C . THR A 1 200 ? 32.764 -5.743 -17.888 1.00 93.06 200 THR A C 1
ATOM 1467 O O . THR A 1 200 ? 31.865 -6.377 -18.437 1.00 93.06 200 THR A O 1
ATOM 1470 N N . HIS A 1 201 ? 33.265 -4.626 -18.402 1.00 91.69 201 HIS A N 1
ATOM 1471 C CA . HIS A 1 201 ? 32.898 -4.107 -19.710 1.00 91.69 201 HIS A CA 1
ATOM 1472 C C . HIS A 1 201 ? 34.049 -4.363 -20.673 1.00 91.69 201 HIS A C 1
ATOM 1474 O O . HIS A 1 201 ? 35.174 -3.928 -20.428 1.00 91.69 201 HIS A O 1
ATOM 1480 N N . GLN A 1 202 ? 33.762 -5.072 -21.758 1.00 91.94 202 GLN A N 1
ATOM 1481 C CA . GLN A 1 202 ? 34.696 -5.293 -22.854 1.00 91.94 202 GLN A CA 1
ATOM 1482 C C . GLN A 1 202 ? 34.194 -4.489 -24.045 1.00 91.94 202 GLN A C 1
ATOM 1484 O O . GLN A 1 202 ? 33.098 -4.743 -24.541 1.00 91.94 202 GLN A O 1
ATOM 1489 N N . THR A 1 203 ? 34.966 -3.502 -24.485 1.00 90.94 203 THR A N 1
ATOM 1490 C CA . THR A 1 203 ? 34.642 -2.711 -25.671 1.00 90.94 203 THR A CA 1
ATOM 1491 C C . THR A 1 203 ? 35.734 -2.868 -26.715 1.00 90.94 203 THR A C 1
ATOM 1493 O O . THR A 1 203 ? 36.921 -2.867 -26.390 1.00 90.94 203 THR A O 1
ATOM 1496 N N . ARG A 1 204 ? 35.331 -3.004 -27.974 1.00 89.44 204 ARG A N 1
ATOM 1497 C CA . ARG A 1 204 ? 36.226 -2.968 -29.127 1.00 89.44 204 ARG A CA 1
ATOM 1498 C C . ARG A 1 204 ? 35.700 -1.956 -30.130 1.00 89.44 204 ARG A C 1
ATOM 1500 O O . ARG A 1 204 ? 34.546 -2.043 -30.543 1.00 89.44 204 ARG A O 1
ATOM 1507 N N . THR A 1 205 ? 36.549 -1.005 -30.497 1.00 88.44 205 THR A N 1
ATOM 1508 C CA . THR A 1 205 ? 36.240 0.087 -31.431 1.00 88.44 205 THR A CA 1
ATOM 1509 C C . THR A 1 205 ? 37.211 0.084 -32.609 1.00 88.44 205 THR A C 1
ATOM 1511 O O . THR A 1 205 ? 38.251 -0.583 -32.564 1.00 88.44 205 THR A O 1
ATOM 1514 N N . TYR A 1 206 ? 36.897 0.840 -33.662 1.00 85.50 206 TYR A N 1
ATOM 1515 C CA . TYR A 1 206 ? 37.843 1.070 -34.761 1.00 85.50 206 TYR A CA 1
ATOM 1516 C C . TYR A 1 206 ? 39.125 1.754 -34.270 1.00 85.50 206 TYR A C 1
ATOM 1518 O O . TYR A 1 206 ? 39.086 2.577 -33.348 1.00 85.50 206 TYR A O 1
ATOM 1526 N N . ASP A 1 207 ? 40.261 1.451 -34.904 1.00 85.56 207 ASP A N 1
ATOM 1527 C CA . ASP A 1 207 ? 41.498 2.193 -34.659 1.00 85.56 207 ASP A CA 1
ATOM 1528 C C . ASP A 1 207 ? 41.459 3.563 -35.356 1.00 85.56 207 ASP A C 1
ATOM 1530 O O . ASP A 1 207 ? 41.970 3.762 -36.461 1.00 85.56 207 ASP A O 1
ATOM 1534 N N . TRP A 1 208 ? 40.869 4.543 -34.674 1.00 81.38 208 TRP A N 1
ATOM 1535 C CA . TRP A 1 208 ? 40.791 5.928 -35.141 1.00 81.38 208 TRP A CA 1
ATOM 1536 C C . TRP A 1 208 ? 42.151 6.631 -35.230 1.00 81.38 208 TRP A C 1
ATOM 1538 O O . TRP A 1 208 ? 42.237 7.696 -35.838 1.00 81.38 208 TRP A O 1
ATOM 1548 N N . SER A 1 209 ? 43.222 6.067 -34.655 1.00 79.75 209 SER A N 1
ATOM 1549 C CA . SER A 1 209 ? 44.563 6.656 -34.763 1.00 79.75 209 SER A CA 1
ATOM 1550 C C . SER A 1 209 ? 45.157 6.513 -36.167 1.00 79.75 209 SER A C 1
ATOM 1552 O O . SER A 1 209 ? 46.012 7.309 -36.562 1.00 79.75 209 SER A O 1
ATOM 1554 N N . SER A 1 210 ? 44.655 5.540 -36.930 1.00 74.81 210 SER A N 1
ATOM 1555 C CA . SER A 1 210 ? 45.004 5.315 -38.331 1.00 74.81 210 SER A CA 1
ATOM 1556 C C . SER A 1 210 ? 44.251 6.232 -39.308 1.00 74.81 210 SER A C 1
ATOM 1558 O O . SER A 1 210 ? 44.639 6.319 -40.472 1.00 74.81 210 SER A O 1
ATOM 1560 N N . VAL A 1 211 ? 43.215 6.947 -38.844 1.00 81.25 211 VAL A N 1
ATOM 1561 C CA . VAL A 1 211 ? 42.333 7.786 -39.671 1.00 81.25 211 VAL A CA 1
ATOM 1562 C C . VAL A 1 211 ? 42.759 9.253 -39.587 1.00 81.25 211 VAL A C 1
ATOM 1564 O O . VAL A 1 211 ? 42.645 9.903 -38.545 1.00 81.25 211 VAL A O 1
ATOM 1567 N N . GLY A 1 212 ? 43.253 9.803 -40.694 1.00 81.38 212 GLY A N 1
ATOM 1568 C CA . GLY A 1 212 ? 43.614 11.211 -40.803 1.00 81.38 212 GLY A CA 1
ATOM 1569 C C . GLY A 1 212 ? 42.398 12.148 -40.919 1.00 81.38 212 GLY A C 1
ATOM 1570 O O . GLY A 1 212 ? 41.305 11.724 -41.283 1.00 81.38 212 GLY A O 1
ATOM 1571 N N . PRO A 1 213 ? 42.567 13.469 -40.697 1.00 81.06 213 PRO A N 1
ATOM 1572 C CA . PRO A 1 213 ? 41.470 14.448 -40.755 1.00 81.06 213 PRO A CA 1
ATOM 1573 C C . PRO A 1 213 ? 40.751 14.567 -42.110 1.00 81.06 213 PRO A C 1
ATOM 1575 O O . PRO A 1 213 ? 39.691 15.182 -42.176 1.00 81.06 213 PRO A O 1
ATOM 1578 N N . ASN A 1 214 ? 41.360 14.051 -43.182 1.00 84.31 214 ASN A N 1
ATOM 1579 C CA . ASN A 1 214 ? 40.830 14.073 -44.546 1.00 84.31 214 ASN A CA 1
ATOM 1580 C C . ASN A 1 214 ? 40.584 12.660 -45.105 1.00 84.31 214 ASN A C 1
ATOM 1582 O O . ASN A 1 214 ? 40.279 12.548 -46.291 1.00 84.31 214 ASN A O 1
ATOM 1586 N N . ASP A 1 215 ? 40.773 11.615 -44.295 1.00 84.31 215 ASP A N 1
ATOM 1587 C CA . ASP A 1 215 ? 40.561 10.232 -44.722 1.00 84.31 215 ASP A CA 1
ATOM 1588 C C . ASP A 1 215 ? 39.089 9.845 -44.548 1.00 84.31 215 ASP A C 1
ATOM 1590 O O . ASP A 1 215 ? 38.380 10.384 -43.691 1.00 84.31 215 ASP A O 1
ATOM 1594 N N . ASP A 1 216 ? 38.622 8.913 -45.378 1.00 84.94 216 ASP A N 1
ATOM 1595 C CA . ASP A 1 216 ? 37.259 8.403 -45.286 1.00 84.94 216 ASP A CA 1
ATOM 1596 C C . ASP A 1 216 ? 37.075 7.596 -43.983 1.00 84.94 216 ASP A C 1
ATOM 1598 O O . ASP A 1 216 ? 37.960 6.818 -43.607 1.00 84.94 216 ASP A O 1
ATOM 1602 N N . PRO A 1 217 ? 35.935 7.745 -43.283 1.00 84.69 217 PRO A N 1
ATOM 1603 C CA . PRO A 1 217 ? 35.672 7.007 -42.050 1.00 84.69 217 PRO A CA 1
ATOM 1604 C C . PRO A 1 217 ? 35.551 5.494 -42.313 1.00 84.69 217 PRO A C 1
ATOM 1606 O O . PRO A 1 217 ? 35.220 5.099 -43.433 1.00 84.69 217 PRO A O 1
ATOM 1609 N N . PRO A 1 218 ? 35.758 4.631 -41.302 1.00 84.88 218 PRO A N 1
ATOM 1610 C CA . PRO A 1 218 ? 35.557 3.191 -41.437 1.00 84.88 218 PRO A CA 1
ATOM 1611 C C . PRO A 1 218 ? 34.135 2.864 -41.885 1.00 84.88 218 PRO A C 1
ATOM 1613 O O . PRO A 1 218 ? 33.161 3.477 -41.434 1.00 84.88 218 PRO A O 1
ATOM 1616 N N . CYS A 1 219 ? 34.015 1.896 -42.792 1.00 82.56 219 CYS A N 1
ATOM 1617 C CA . CYS A 1 219 ? 32.716 1.358 -43.168 1.00 82.56 219 CYS A CA 1
ATOM 1618 C C . CYS A 1 219 ? 32.093 0.626 -41.978 1.00 82.56 219 CYS A C 1
ATOM 1620 O O . CYS A 1 219 ? 32.775 -0.110 -41.266 1.00 82.56 219 CYS A O 1
ATOM 1622 N N . ALA A 1 220 ? 30.780 0.789 -41.785 1.00 79.12 220 ALA A N 1
ATOM 1623 C CA . ALA A 1 220 ? 30.069 -0.008 -40.797 1.00 79.12 220 ALA A CA 1
ATOM 1624 C C . ALA A 1 220 ? 30.141 -1.506 -41.164 1.00 79.12 220 ALA A C 1
ATOM 1626 O O . ALA A 1 220 ? 30.241 -1.850 -42.347 1.00 79.12 220 ALA A O 1
ATOM 1627 N N . PRO A 1 221 ? 30.027 -2.420 -40.190 1.00 76.25 221 PRO A N 1
ATOM 1628 C CA . PRO A 1 221 ? 30.126 -3.850 -40.451 1.00 76.25 221 PRO A CA 1
ATOM 1629 C C . PRO A 1 221 ? 29.072 -4.321 -41.471 1.00 76.25 221 PRO A C 1
ATOM 1631 O O . PRO A 1 221 ? 27.869 -4.230 -41.225 1.00 76.25 221 PRO A O 1
ATOM 1634 N N . GLY A 1 222 ? 29.519 -4.819 -42.630 1.00 74.94 222 GLY A N 1
ATOM 1635 C CA . GLY A 1 222 ? 28.651 -5.244 -43.741 1.00 74.94 222 GLY A CA 1
ATOM 1636 C C . GLY A 1 222 ? 28.253 -4.140 -44.734 1.00 74.94 222 GLY A C 1
ATOM 1637 O O . GLY A 1 222 ? 27.492 -4.410 -45.664 1.00 74.94 222 GLY A O 1
ATOM 1638 N N . GLN A 1 223 ? 28.764 -2.917 -44.572 1.00 80.19 223 GLN A N 1
ATOM 1639 C CA . GLN A 1 223 ? 28.601 -1.816 -45.520 1.00 80.19 223 GLN A CA 1
ATOM 1640 C C . GLN A 1 223 ? 29.753 -1.798 -46.531 1.00 80.19 223 GLN A C 1
ATOM 1642 O O . GLN A 1 223 ? 30.913 -1.922 -46.157 1.00 80.19 223 GLN A O 1
ATOM 1647 N N . SER A 1 224 ? 29.429 -1.588 -47.807 1.00 82.62 224 SER A N 1
ATOM 1648 C CA . SER A 1 224 ? 30.413 -1.310 -48.857 1.00 82.62 224 SER A CA 1
ATOM 1649 C C . SER A 1 224 ? 30.509 0.188 -49.139 1.00 82.62 224 SER A C 1
ATOM 1651 O O . SER A 1 224 ? 29.492 0.895 -49.119 1.00 82.62 224 SER A O 1
ATOM 1653 N N . SER A 1 225 ? 31.699 0.656 -49.485 1.00 84.25 225 SER A N 1
ATOM 1654 C CA . SER A 1 225 ? 31.955 2.043 -49.864 1.00 84.25 225 SER A CA 1
ATOM 1655 C C . SER A 1 225 ? 31.185 2.432 -51.131 1.00 84.25 225 SER A C 1
ATOM 1657 O O . SER A 1 225 ? 31.097 1.670 -52.098 1.00 84.25 225 SER A O 1
ATOM 1659 N N . THR A 1 226 ? 30.593 3.630 -51.149 1.00 86.12 226 THR A N 1
ATOM 1660 C CA . THR A 1 226 ? 29.866 4.152 -52.321 1.00 86.12 226 THR A CA 1
ATOM 1661 C C . THR A 1 226 ? 30.280 5.582 -52.635 1.00 86.12 226 THR A C 1
ATOM 1663 O O . THR A 1 226 ? 30.661 6.334 -51.752 1.00 86.12 226 THR A O 1
ATOM 1666 N N . ALA A 1 227 ? 30.132 6.020 -53.889 1.00 83.56 227 ALA A N 1
ATOM 1667 C CA . ALA A 1 227 ? 30.503 7.386 -54.284 1.00 83.56 227 ALA A CA 1
ATOM 1668 C C . ALA A 1 227 ? 29.706 8.497 -53.561 1.00 83.56 227 ALA A C 1
ATOM 1670 O O . ALA A 1 227 ? 30.155 9.637 -53.516 1.00 83.56 227 ALA A O 1
ATOM 1671 N N . ALA A 1 228 ? 28.519 8.181 -53.026 1.00 84.44 228 ALA A N 1
ATOM 1672 C CA . ALA A 1 228 ? 27.705 9.115 -52.243 1.00 84.44 228 ALA A CA 1
ATOM 1673 C C . ALA A 1 228 ? 28.096 9.147 -50.753 1.00 84.44 228 ALA A C 1
ATOM 1675 O O . ALA A 1 228 ? 27.920 10.177 -50.107 1.00 84.44 228 ALA A O 1
ATOM 1676 N N . TYR A 1 229 ? 28.623 8.033 -50.236 1.00 83.38 229 TYR A N 1
ATOM 1677 C CA . TYR A 1 229 ? 29.083 7.854 -48.860 1.00 83.38 229 TYR A CA 1
ATOM 1678 C C . TYR A 1 229 ? 30.373 7.027 -48.886 1.00 83.38 229 TYR A C 1
ATOM 1680 O O . TYR A 1 229 ? 30.311 5.798 -48.742 1.00 83.38 229 TYR A O 1
ATOM 1688 N N . PRO A 1 230 ? 31.518 7.671 -49.170 1.00 85.62 230 PRO A N 1
ATOM 1689 C CA . PRO A 1 230 ? 32.792 6.981 -49.173 1.00 85.62 230 PRO A CA 1
ATOM 1690 C C . PRO A 1 230 ? 33.139 6.591 -47.734 1.00 85.62 230 PRO A C 1
ATOM 1692 O O . PRO A 1 230 ? 32.986 7.375 -46.797 1.00 85.62 230 PRO A O 1
ATOM 1695 N N . CYS A 1 231 ? 33.540 5.340 -47.568 1.00 86.25 231 CYS A N 1
ATOM 1696 C CA . CYS A 1 231 ? 34.062 4.800 -46.325 1.00 86.25 231 CYS A CA 1
ATOM 1697 C C . CYS A 1 231 ? 35.225 3.853 -46.639 1.00 86.25 231 CYS A C 1
ATOM 1699 O O . CYS A 1 231 ? 35.361 3.378 -47.773 1.00 86.25 231 CYS A O 1
ATOM 1701 N N . ASN A 1 232 ? 36.074 3.604 -45.651 1.00 83.62 232 ASN A N 1
ATOM 1702 C CA . ASN A 1 232 ? 37.228 2.730 -45.775 1.00 83.62 232 ASN A CA 1
ATOM 1703 C C . ASN A 1 232 ? 36.879 1.314 -45.286 1.00 83.62 232 ASN A C 1
ATOM 1705 O O . ASN A 1 232 ? 36.509 1.125 -44.127 1.00 83.62 232 ASN A O 1
ATOM 1709 N N . GLU A 1 233 ? 36.978 0.333 -46.186 1.00 79.31 233 GLU A N 1
ATOM 1710 C CA . GLU A 1 233 ? 36.679 -1.086 -45.924 1.00 79.31 233 GLU A CA 1
ATOM 1711 C C . GLU A 1 233 ? 37.845 -1.824 -45.242 1.00 79.31 233 GLU A C 1
ATOM 1713 O O . GLU A 1 233 ? 37.638 -2.885 -44.657 1.00 79.31 233 GLU A O 1
ATOM 1718 N N . ASP A 1 234 ? 39.051 -1.252 -45.286 1.00 74.88 234 ASP A N 1
ATOM 1719 C CA . ASP A 1 234 ? 40.298 -1.890 -44.854 1.00 74.88 234 ASP A CA 1
ATOM 1720 C C . ASP A 1 234 ? 40.756 -1.444 -43.449 1.00 74.88 234 ASP A C 1
ATOM 1722 O O . ASP A 1 234 ? 41.857 -1.791 -43.022 1.00 74.88 234 ASP A O 1
ATOM 1726 N N . ILE A 1 235 ? 39.955 -0.656 -42.716 1.00 71.44 235 ILE A N 1
ATOM 1727 C CA . ILE A 1 235 ? 40.326 -0.216 -41.359 1.00 71.44 235 ILE A CA 1
ATOM 1728 C C . ILE A 1 235 ? 40.257 -1.394 -40.386 1.00 71.44 235 ILE A C 1
ATOM 1730 O O . ILE A 1 235 ? 39.205 -2.003 -40.181 1.00 71.44 235 ILE A O 1
ATOM 1734 N N . GLU A 1 236 ? 41.395 -1.679 -39.753 1.00 77.19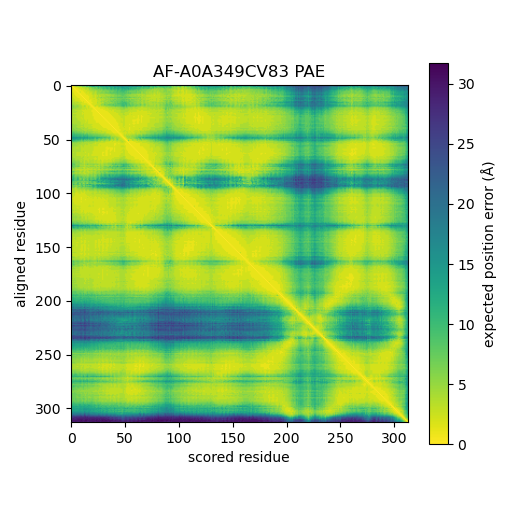 236 GLU A N 1
ATOM 1735 C CA . GLU A 1 236 ? 41.522 -2.710 -38.731 1.00 77.19 236 GLU A CA 1
ATOM 1736 C C . GLU A 1 236 ? 40.906 -2.259 -37.396 1.00 77.19 236 GLU A C 1
ATOM 1738 O O . GLU A 1 236 ? 40.899 -1.084 -37.015 1.00 77.19 236 GLU A O 1
ATOM 1743 N N . CYS A 1 237 ? 40.368 -3.229 -36.666 1.00 84.50 237 CYS A N 1
ATOM 1744 C CA . CYS A 1 237 ? 39.820 -3.006 -35.336 1.00 84.50 237 CYS A CA 1
ATOM 1745 C C . CYS A 1 237 ? 40.936 -2.903 -34.308 1.00 84.50 237 CYS A C 1
ATOM 1747 O O . CYS A 1 237 ? 41.906 -3.661 -34.367 1.00 84.50 237 CYS A O 1
ATOM 1749 N N . GLY A 1 238 ? 40.749 -2.020 -33.329 1.00 85.00 238 GLY A N 1
ATOM 1750 C CA . GLY A 1 238 ? 41.639 -1.944 -32.180 1.00 85.00 238 GLY A CA 1
ATOM 1751 C C . GLY A 1 238 ? 41.596 -3.210 -31.317 1.00 85.00 238 GLY A C 1
ATOM 1752 O O . GLY A 1 238 ? 40.791 -4.128 -31.521 1.00 85.00 238 GLY A O 1
ATOM 1753 N N . GLU A 1 239 ? 42.469 -3.251 -30.311 1.00 88.88 239 GLU A N 1
ATOM 1754 C CA . GLU A 1 239 ? 42.429 -4.304 -29.298 1.00 88.88 239 GLU A CA 1
ATOM 1755 C C . GLU A 1 239 ? 41.214 -4.157 -28.369 1.00 88.88 239 GLU A C 1
ATOM 1757 O O . GLU A 1 239 ? 40.579 -3.106 -28.284 1.00 88.88 239 GLU A O 1
ATOM 1762 N N . TRP A 1 240 ? 40.882 -5.237 -27.662 1.00 89.56 240 TRP A N 1
ATOM 1763 C CA . TRP A 1 240 ? 39.831 -5.212 -26.651 1.00 89.56 240 TRP A CA 1
ATOM 1764 C C . TRP A 1 240 ? 40.250 -4.358 -25.458 1.00 89.56 240 TRP A C 1
ATOM 1766 O O . TRP A 1 240 ? 41.184 -4.697 -24.730 1.00 89.56 240 TRP A O 1
ATOM 1776 N N . GLU A 1 241 ? 39.496 -3.297 -25.202 1.00 90.50 241 GLU A N 1
ATOM 1777 C CA . GLU A 1 241 ? 39.620 -2.517 -23.982 1.00 90.50 241 GLU A CA 1
ATOM 1778 C C . GLU A 1 241 ? 38.682 -3.099 -22.926 1.00 90.50 241 GLU A C 1
ATOM 1780 O O . GLU A 1 241 ? 37.460 -3.126 -23.082 1.00 90.50 241 GLU A O 1
ATOM 1785 N N . THR A 1 242 ? 39.266 -3.590 -21.834 1.00 93.25 242 THR A N 1
ATOM 1786 C CA . THR A 1 242 ? 38.505 -4.068 -20.679 1.00 93.25 242 THR A CA 1
ATOM 1787 C C . THR A 1 242 ? 38.599 -3.051 -19.560 1.00 93.25 242 THR A C 1
ATOM 1789 O O . THR A 1 242 ? 39.694 -2.737 -19.090 1.00 93.25 242 THR A O 1
ATOM 1792 N N . TYR A 1 243 ? 37.454 -2.574 -19.091 1.00 90.94 243 TYR A N 1
ATOM 1793 C CA . TYR A 1 243 ? 37.373 -1.775 -17.876 1.00 90.94 243 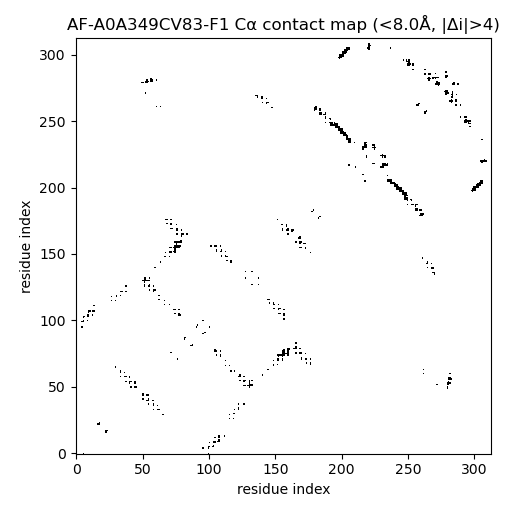TYR A CA 1
ATOM 1794 C C . TYR A 1 243 ? 36.323 -2.356 -16.942 1.00 90.94 243 TYR A C 1
ATOM 1796 O O . TYR A 1 243 ? 35.350 -2.982 -17.367 1.00 90.94 243 TYR A O 1
ATOM 1804 N N . THR A 1 244 ? 36.527 -2.163 -15.646 1.00 93.75 244 THR A N 1
ATOM 1805 C CA . THR A 1 244 ? 35.580 -2.618 -14.637 1.00 93.75 244 THR A CA 1
ATOM 1806 C C . THR A 1 244 ? 34.860 -1.435 -14.011 1.00 93.75 244 THR A C 1
ATOM 1808 O O . THR A 1 244 ? 35.419 -0.348 -13.842 1.00 93.75 244 THR A O 1
ATOM 1811 N N . SER A 1 245 ? 33.577 -1.626 -13.721 1.00 91.69 245 SER A N 1
ATOM 1812 C CA . SER A 1 245 ? 32.740 -0.643 -13.039 1.00 91.69 245 SER A CA 1
ATOM 1813 C C . SER A 1 245 ? 31.940 -1.321 -11.930 1.00 91.69 245 SER A C 1
ATOM 1815 O O . SER A 1 245 ? 31.712 -2.527 -11.960 1.00 91.69 245 SER A O 1
ATOM 1817 N N . GLU A 1 246 ? 31.528 -0.572 -10.911 1.00 93.31 246 GLU A N 1
ATOM 1818 C CA . GLU A 1 246 ? 30.690 -1.124 -9.846 1.00 93.31 246 GLU A CA 1
ATOM 1819 C C . GLU A 1 246 ? 29.206 -0.882 -10.125 1.00 93.31 246 GLU A C 1
ATOM 1821 O O . GLU A 1 246 ? 28.756 0.267 -10.170 1.00 93.31 246 GLU A O 1
ATOM 1826 N N . THR A 1 247 ? 28.423 -1.962 -10.186 1.00 92.62 247 THR A N 1
ATOM 1827 C CA . THR A 1 247 ? 26.969 -1.894 -10.385 1.00 92.62 247 THR A CA 1
ATOM 1828 C C . THR A 1 247 ? 26.214 -2.260 -9.097 1.00 92.62 247 THR A C 1
ATOM 1830 O O . THR A 1 247 ? 26.555 -3.254 -8.441 1.00 92.62 247 THR A O 1
ATOM 1833 N N . PRO A 1 248 ? 25.191 -1.481 -8.687 1.00 93.88 248 PRO A N 1
ATOM 1834 C CA . PRO A 1 248 ? 24.364 -1.796 -7.520 1.00 93.88 248 PRO A CA 1
ATOM 1835 C C . PRO A 1 248 ? 23.497 -3.048 -7.729 1.00 93.88 248 PRO A C 1
ATOM 1837 O O . PRO A 1 248 ? 23.010 -3.315 -8.826 1.00 93.88 248 PRO A O 1
ATOM 1840 N N . ARG A 1 249 ? 23.271 -3.810 -6.653 1.00 94.00 249 ARG A N 1
ATOM 1841 C CA . ARG A 1 249 ? 22.575 -5.111 -6.653 1.00 94.00 249 ARG A CA 1
ATOM 1842 C C . ARG A 1 249 ? 21.224 -5.044 -5.944 1.00 94.00 249 ARG A C 1
ATOM 1844 O O . ARG A 1 249 ? 21.043 -5.591 -4.851 1.00 94.00 249 ARG A O 1
ATOM 1851 N N . PHE A 1 250 ? 20.261 -4.370 -6.572 1.00 94.75 250 PHE A N 1
ATOM 1852 C CA . PHE A 1 250 ? 18.881 -4.290 -6.069 1.00 94.75 250 PHE A CA 1
ATOM 1853 C C . PHE A 1 250 ? 18.180 -5.663 -6.032 1.00 94.75 250 PHE A C 1
ATOM 1855 O O . PHE A 1 250 ? 17.372 -5.914 -5.132 1.00 94.75 250 PHE A O 1
ATOM 1862 N N . ASP A 1 251 ? 18.602 -6.592 -6.898 1.00 94.75 251 ASP A N 1
ATOM 1863 C CA . ASP A 1 251 ? 18.154 -7.991 -6.977 1.00 94.75 251 ASP A CA 1
ATOM 1864 C C . ASP A 1 251 ? 18.369 -8.784 -5.681 1.00 94.75 251 ASP A C 1
ATOM 1866 O O . ASP A 1 251 ? 17.706 -9.790 -5.432 1.00 94.75 251 ASP A O 1
ATOM 1870 N N . ARG A 1 252 ? 19.265 -8.323 -4.804 1.00 94.50 252 ARG A N 1
ATOM 1871 C CA . ARG A 1 252 ? 19.534 -8.973 -3.511 1.00 94.50 252 ARG A CA 1
ATOM 1872 C C . ARG A 1 252 ? 18.688 -8.430 -2.361 1.00 94.50 252 ARG A C 1
ATOM 1874 O O . ARG A 1 252 ? 18.616 -9.060 -1.305 1.00 94.50 252 ARG A O 1
ATOM 1881 N N . VAL A 1 253 ? 18.066 -7.263 -2.536 1.00 96.12 253 VAL A N 1
ATOM 1882 C CA . VAL A 1 253 ? 17.389 -6.518 -1.457 1.00 96.12 253 VAL A CA 1
ATOM 1883 C C . VAL A 1 253 ? 15.922 -6.212 -1.739 1.00 96.12 253 VAL A C 1
ATOM 1885 O O . VAL A 1 253 ? 15.245 -5.684 -0.860 1.00 96.12 253 VAL A O 1
ATOM 1888 N N . TRP A 1 254 ? 15.394 -6.576 -2.913 1.00 94.62 254 TRP A N 1
ATOM 1889 C CA . TRP A 1 254 ? 13.994 -6.326 -3.289 1.00 94.62 254 TRP A CA 1
ATOM 1890 C C . TRP A 1 254 ? 12.977 -6.851 -2.264 1.00 94.62 254 TRP A C 1
ATOM 1892 O O . TRP A 1 254 ? 11.920 -6.250 -2.085 1.00 94.62 254 TRP A O 1
ATOM 1902 N N . TRP A 1 255 ? 13.300 -7.922 -1.530 1.00 94.75 255 TRP A N 1
ATOM 1903 C CA . TRP A 1 255 ? 12.435 -8.500 -0.494 1.00 94.75 255 TRP A CA 1
ATOM 1904 C C . TRP A 1 255 ? 12.102 -7.515 0.638 1.00 94.75 255 TRP A C 1
ATOM 1906 O O . TRP A 1 255 ? 11.078 -7.669 1.301 1.00 94.75 255 TRP A O 1
ATOM 1916 N N . MET A 1 256 ? 12.914 -6.471 0.842 1.00 96.50 256 MET A N 1
ATOM 1917 C CA . MET A 1 256 ? 12.630 -5.404 1.810 1.00 96.50 256 MET A CA 1
ATOM 1918 C C . MET A 1 256 ? 11.381 -4.590 1.447 1.00 96.50 256 MET A C 1
ATOM 1920 O O . MET A 1 256 ? 10.787 -3.968 2.328 1.00 96.50 256 MET A O 1
ATOM 1924 N N . LEU A 1 257 ? 10.968 -4.604 0.175 1.00 96.31 257 LEU A N 1
ATOM 1925 C CA . LEU A 1 257 ? 9.746 -3.961 -0.309 1.00 96.31 257 LEU A CA 1
ATOM 1926 C C . LEU A 1 257 ? 8.493 -4.817 -0.088 1.00 96.31 257 LEU A C 1
ATOM 1928 O O . LEU A 1 257 ? 7.398 -4.269 -0.044 1.00 96.31 257 LEU A O 1
ATOM 1932 N N . ALA A 1 258 ? 8.632 -6.132 0.104 1.00 94.62 258 ALA A N 1
ATOM 1933 C CA . ALA A 1 258 ? 7.505 -7.056 0.242 1.00 94.62 258 ALA A CA 1
ATOM 1934 C C . ALA A 1 258 ? 6.487 -6.698 1.351 1.00 94.62 258 ALA A C 1
ATOM 1936 O O . ALA A 1 258 ? 5.295 -6.876 1.115 1.00 94.62 258 ALA A O 1
ATOM 1937 N N . PRO A 1 259 ? 6.878 -6.191 2.542 1.00 95.94 259 PRO A N 1
ATOM 1938 C CA . PRO A 1 259 ? 5.911 -5.807 3.572 1.00 95.94 259 PRO A CA 1
ATOM 1939 C C . PRO A 1 259 ? 5.301 -4.408 3.366 1.00 95.94 259 PRO A C 1
ATOM 1941 O O . PRO A 1 259 ? 4.502 -3.972 4.197 1.00 95.94 259 PRO A O 1
ATOM 1944 N N . ASN A 1 260 ? 5.682 -3.672 2.315 1.00 97.62 260 ASN A N 1
ATOM 1945 C CA . ASN A 1 260 ? 5.132 -2.347 2.045 1.00 97.62 260 ASN A CA 1
ATOM 1946 C C . ASN A 1 260 ? 3.694 -2.470 1.501 1.00 97.62 260 ASN A C 1
ATOM 1948 O O . ASN A 1 260 ? 3.496 -3.123 0.477 1.00 97.62 260 ASN A O 1
ATOM 1952 N N . PRO A 1 261 ? 2.690 -1.820 2.119 1.00 96.75 261 PRO A N 1
ATOM 1953 C CA . PRO A 1 261 ? 1.294 -1.981 1.707 1.00 96.75 261 PRO A CA 1
ATOM 1954 C C . PRO A 1 261 ? 1.027 -1.495 0.268 1.00 96.75 261 PRO A C 1
ATOM 1956 O O . PRO A 1 261 ? 0.285 -2.099 -0.497 1.00 96.75 261 PRO A O 1
ATOM 1959 N N . PHE A 1 262 ? 1.712 -0.446 -0.188 1.00 96.50 262 PHE A N 1
ATOM 1960 C CA . PHE A 1 262 ? 1.554 0.020 -1.570 1.00 96.50 262 PHE A CA 1
ATOM 1961 C C . PHE A 1 262 ? 2.142 -0.964 -2.584 1.00 96.50 262 PHE A C 1
ATOM 1963 O O . PHE A 1 262 ? 1.593 -1.131 -3.672 1.00 96.50 262 PHE A O 1
ATOM 1970 N N . VAL A 1 263 ? 3.236 -1.634 -2.216 1.00 95.88 263 VAL A N 1
ATOM 1971 C CA . VAL A 1 263 ? 3.860 -2.687 -3.026 1.00 95.88 263 VAL A CA 1
ATOM 1972 C C . VAL A 1 263 ? 2.953 -3.911 -3.098 1.00 95.88 263 VAL A C 1
ATOM 1974 O O . VAL A 1 263 ? 2.725 -4.414 -4.192 1.00 95.88 263 VAL A O 1
ATOM 1977 N N . ILE A 1 264 ? 2.372 -4.337 -1.972 1.00 96.06 264 ILE A N 1
ATOM 1978 C CA . ILE A 1 264 ? 1.411 -5.450 -1.921 1.00 96.06 264 ILE A CA 1
ATOM 1979 C C . ILE A 1 264 ? 0.201 -5.157 -2.816 1.00 96.06 264 ILE A C 1
ATOM 1981 O O . ILE A 1 264 ? -0.196 -6.003 -3.619 1.00 96.06 264 ILE A O 1
ATOM 1985 N N . LEU A 1 265 ? -0.362 -3.949 -2.723 1.00 94.94 265 LEU A N 1
ATOM 1986 C CA . LEU A 1 265 ? -1.481 -3.526 -3.562 1.00 94.94 265 LEU A CA 1
ATOM 1987 C C . LEU A 1 265 ? -1.122 -3.501 -5.057 1.00 94.94 265 LEU A C 1
ATOM 1989 O O . LEU A 1 265 ? -1.894 -4.007 -5.875 1.00 94.94 265 LEU A O 1
ATOM 1993 N N . GLY A 1 266 ? 0.031 -2.930 -5.415 1.00 93.19 266 GLY A N 1
ATOM 1994 C CA . GLY A 1 266 ? 0.495 -2.856 -6.804 1.00 93.19 266 GLY A CA 1
ATOM 1995 C C . GLY A 1 266 ? 0.816 -4.226 -7.410 1.00 93.19 266 GLY A C 1
ATOM 1996 O O . GLY A 1 266 ? 0.507 -4.470 -8.575 1.00 93.19 266 GLY A O 1
ATOM 1997 N N . ASP A 1 267 ? 1.385 -5.137 -6.621 1.00 92.62 267 ASP A N 1
ATOM 1998 C CA . ASP A 1 267 ? 1.736 -6.485 -7.073 1.00 92.62 267 ASP A CA 1
ATOM 1999 C C . ASP A 1 267 ? 0.500 -7.383 -7.251 1.00 92.62 267 ASP A C 1
ATOM 2001 O O . ASP A 1 267 ? 0.379 -8.106 -8.246 1.00 92.62 267 ASP A O 1
ATOM 2005 N N . ALA A 1 268 ? -0.472 -7.278 -6.340 1.00 93.31 268 ALA A N 1
ATOM 2006 C CA . ALA A 1 268 ? -1.711 -8.047 -6.404 1.00 93.31 268 ALA A CA 1
ATOM 2007 C C . ALA 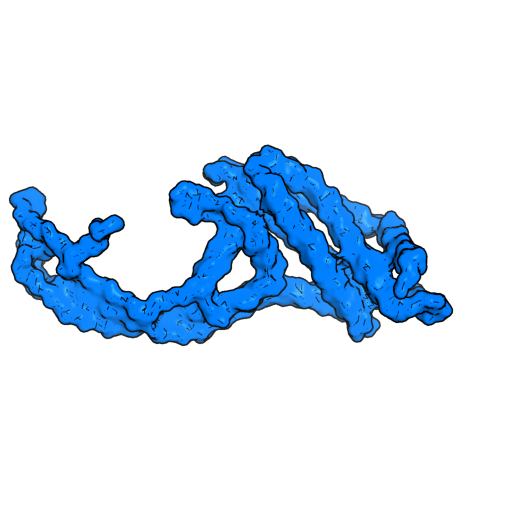A 1 268 ? -2.617 -7.629 -7.575 1.00 93.31 268 ALA A C 1
ATOM 2009 O O . ALA A 1 268 ? -3.279 -8.477 -8.177 1.00 93.31 268 ALA A O 1
ATOM 2010 N N . ALA A 1 269 ? -2.665 -6.337 -7.910 1.00 89.56 269 ALA A N 1
ATOM 2011 C CA . ALA A 1 269 ? -3.515 -5.843 -8.987 1.00 89.56 269 ALA A CA 1
ATOM 2012 C C . ALA A 1 269 ? -3.064 -6.370 -10.374 1.00 89.56 269 ALA A C 1
ATOM 2014 O O . ALA A 1 269 ? -1.860 -6.435 -10.666 1.00 89.56 269 ALA A O 1
ATOM 2015 N N . PRO A 1 270 ? -4.005 -6.736 -11.270 1.00 88.81 270 PRO A N 1
ATOM 2016 C CA . PRO A 1 270 ? -3.690 -7.036 -12.665 1.00 88.81 270 PRO A CA 1
ATOM 2017 C C . PRO A 1 270 ? -3.014 -5.837 -13.337 1.00 88.81 270 PRO A C 1
ATOM 2019 O O . PRO A 1 270 ? -3.493 -4.711 -13.209 1.00 88.81 270 PRO A O 1
ATOM 2022 N N . GLY A 1 271 ? -1.908 -6.081 -14.044 1.00 85.50 271 GLY A N 1
ATOM 2023 C CA . GLY A 1 271 ? -1.180 -5.028 -14.753 1.00 85.50 271 GLY A CA 1
ATOM 2024 C C . GLY A 1 271 ? -1.868 -4.632 -16.060 1.00 85.50 271 GLY A C 1
ATOM 2025 O O . GLY A 1 271 ? -2.428 -5.483 -16.753 1.00 85.50 271 GLY A O 1
ATOM 2026 N N . ARG A 1 272 ? -1.794 -3.346 -16.405 1.00 88.19 272 ARG A N 1
ATOM 2027 C CA . ARG A 1 272 ? -2.212 -2.774 -17.686 1.00 88.19 272 ARG A CA 1
ATOM 2028 C C . ARG A 1 272 ? -1.031 -2.096 -18.366 1.00 88.19 272 ARG A C 1
ATOM 2030 O O . ARG A 1 272 ? -0.421 -1.175 -17.821 1.00 88.19 272 ARG A O 1
ATOM 2037 N N . PHE A 1 273 ? -0.759 -2.546 -19.582 1.00 89.81 273 PHE A N 1
ATOM 2038 C CA . PHE A 1 273 ? 0.350 -2.091 -20.407 1.00 89.81 273 PHE A CA 1
ATOM 2039 C C . PHE A 1 273 ? -0.168 -1.719 -21.796 1.00 89.81 273 PHE A C 1
ATOM 2041 O O . PHE A 1 273 ? -1.108 -2.352 -22.283 1.00 89.81 273 PHE A O 1
ATOM 2048 N N . ASP A 1 274 ? 0.416 -0.692 -22.415 1.00 87.88 274 ASP A N 1
ATOM 2049 C CA . ASP A 1 274 ? 0.126 -0.363 -23.814 1.00 87.88 274 ASP A CA 1
ATOM 2050 C C . ASP A 1 274 ? 0.793 -1.356 -24.783 1.00 87.88 274 ASP A C 1
ATOM 2052 O O . ASP A 1 274 ? 1.497 -2.285 -24.384 1.00 87.88 274 ASP A O 1
ATOM 2056 N N . ALA A 1 275 ? 0.591 -1.141 -26.084 1.00 87.75 275 ALA A N 1
ATOM 2057 C CA . ALA A 1 275 ? 1.197 -1.950 -27.141 1.00 87.75 275 ALA A CA 1
ATOM 2058 C C . ALA A 1 275 ? 2.740 -1.954 -27.120 1.00 87.75 275 ALA A C 1
ATOM 2060 O O . ALA A 1 275 ? 3.347 -2.867 -27.670 1.00 87.75 275 ALA A O 1
ATOM 2061 N N . ASN A 1 276 ? 3.362 -0.958 -26.485 1.00 88.06 276 ASN A N 1
ATOM 2062 C CA . ASN A 1 276 ? 4.812 -0.839 -26.349 1.00 88.06 276 ASN A CA 1
ATOM 2063 C C . ASN A 1 276 ? 5.320 -1.423 -25.017 1.00 88.06 276 ASN A C 1
ATOM 2065 O O . ASN A 1 276 ? 6.515 -1.356 -24.740 1.00 88.06 276 ASN A O 1
ATOM 2069 N N . GLY A 1 277 ? 4.433 -1.973 -24.180 1.00 87.81 277 GLY A N 1
ATOM 2070 C CA . GLY A 1 277 ? 4.773 -2.506 -22.864 1.00 87.81 277 GLY A CA 1
ATOM 2071 C C . GLY A 1 277 ? 4.901 -1.450 -21.761 1.00 87.81 277 GLY A C 1
ATOM 2072 O O . GLY A 1 277 ? 5.351 -1.784 -20.666 1.00 87.81 277 GLY A O 1
ATOM 2073 N N . ASN A 1 278 ? 4.499 -0.194 -21.991 1.00 89.31 278 ASN A N 1
ATOM 2074 C CA . ASN A 1 278 ? 4.567 0.845 -20.962 1.00 89.31 278 ASN A CA 1
ATOM 2075 C C . ASN A 1 278 ? 3.381 0.744 -19.992 1.00 89.31 278 ASN A C 1
ATOM 2077 O O . ASN A 1 278 ? 2.235 0.604 -20.438 1.00 89.31 278 ASN A O 1
ATOM 2081 N N . PRO A 1 279 ? 3.618 0.879 -18.675 1.00 91.75 279 PRO A N 1
ATOM 2082 C CA . PRO A 1 279 ? 2.562 0.816 -17.673 1.00 91.75 279 PRO A CA 1
ATOM 2083 C C . PRO A 1 279 ? 1.598 2.004 -17.792 1.00 91.75 279 PRO A C 1
ATOM 2085 O O . PRO A 1 279 ? 2.021 3.159 -17.801 1.00 91.75 279 PRO A O 1
ATOM 2088 N N . GLN A 1 280 ? 0.294 1.719 -17.816 1.00 89.12 280 GLN A N 1
ATOM 2089 C CA . GLN A 1 280 ? -0.764 2.728 -18.007 1.00 89.12 280 GLN A CA 1
ATOM 2090 C C . GLN A 1 280 ? -1.386 3.238 -16.698 1.00 89.12 280 GLN A C 1
ATOM 2092 O O . GLN A 1 280 ? -2.235 4.127 -16.706 1.00 89.12 280 GLN A O 1
ATOM 2097 N N . ASP A 1 281 ? -0.995 2.682 -15.552 1.00 90.44 281 ASP A N 1
ATOM 2098 C CA . ASP A 1 281 ? -1.561 3.036 -14.253 1.00 90.44 281 ASP A CA 1
ATOM 2099 C C . ASP A 1 281 ? -0.536 2.913 -13.112 1.00 90.44 281 ASP A C 1
ATOM 2101 O O . ASP A 1 281 ? 0.567 2.389 -13.293 1.00 90.44 281 ASP A O 1
ATOM 2105 N N . VAL A 1 282 ? -0.886 3.422 -11.925 1.00 90.88 282 VAL A N 1
ATOM 2106 C CA . VAL A 1 282 ? 0.020 3.451 -10.764 1.00 90.88 282 VAL A CA 1
ATOM 2107 C C . VAL A 1 282 ? 0.386 2.037 -10.300 1.00 90.88 282 VAL A C 1
ATOM 2109 O O . VAL A 1 282 ? 1.517 1.803 -9.880 1.00 90.88 282 VAL A O 1
ATOM 2112 N N . PHE A 1 283 ? -0.531 1.072 -10.399 1.00 92.69 283 PHE A N 1
ATOM 2113 C CA . PHE A 1 283 ? -0.255 -0.310 -9.991 1.00 92.69 283 PHE A CA 1
ATOM 2114 C C . PHE A 1 283 ? 0.768 -0.968 -10.908 1.00 92.69 283 PHE A C 1
ATOM 2116 O O . PHE A 1 283 ? 1.721 -1.585 -10.440 1.00 92.69 283 PHE A O 1
ATOM 2123 N N . SER A 1 284 ? 0.608 -0.773 -12.210 1.00 92.38 284 SER A N 1
ATOM 2124 C CA . SER A 1 284 ? 1.489 -1.288 -13.250 1.00 92.38 284 SER A CA 1
ATOM 2125 C C . SER A 1 284 ? 2.861 -0.631 -13.166 1.00 92.38 284 SER A C 1
ATOM 2127 O O . SER A 1 284 ? 3.867 -1.318 -13.332 1.00 92.38 284 SER A O 1
ATOM 2129 N N . GLN A 1 285 ? 2.931 0.662 -12.830 1.00 92.69 285 GLN A N 1
ATOM 2130 C CA . GLN A 1 285 ? 4.198 1.347 -12.549 1.00 92.69 285 GLN A CA 1
ATOM 2131 C C . GLN A 1 285 ? 4.921 0.727 -11.346 1.00 92.69 285 GLN A C 1
ATOM 2133 O O . GLN A 1 285 ? 6.106 0.409 -11.444 1.00 92.69 285 GLN A O 1
ATOM 2138 N N . LEU A 1 286 ? 4.211 0.493 -10.236 1.00 93.38 286 LEU A N 1
ATOM 2139 C CA . LEU A 1 286 ? 4.782 -0.154 -9.051 1.00 93.38 286 LEU A CA 1
ATOM 2140 C C . LEU A 1 286 ? 5.246 -1.583 -9.356 1.00 93.38 286 LEU A C 1
ATOM 2142 O O . LEU A 1 286 ? 6.390 -1.927 -9.063 1.00 93.38 286 LEU A O 1
ATOM 2146 N N . LYS A 1 287 ? 4.398 -2.390 -10.004 1.00 93.50 287 LYS A N 1
ATOM 2147 C CA . LYS A 1 287 ? 4.711 -3.761 -10.435 1.00 93.50 287 LYS A CA 1
ATOM 2148 C C . LYS A 1 287 ? 5.953 -3.806 -11.326 1.00 93.50 287 LYS A C 1
ATOM 2150 O O . LYS A 1 287 ? 6.841 -4.621 -11.097 1.00 93.50 287 LYS A O 1
ATOM 2155 N N . THR A 1 288 ? 6.047 -2.897 -12.292 1.00 93.75 288 THR A N 1
ATOM 2156 C CA . THR A 1 288 ? 7.203 -2.789 -13.192 1.00 93.75 288 THR A CA 1
ATOM 2157 C C . THR A 1 288 ? 8.470 -2.404 -12.432 1.00 93.75 288 THR A C 1
ATOM 2159 O O . THR A 1 288 ? 9.509 -3.026 -12.623 1.00 93.75 288 THR A O 1
ATOM 2162 N N . GLY A 1 289 ? 8.389 -1.437 -11.512 1.00 93.06 289 GLY A N 1
ATOM 2163 C CA . GLY A 1 289 ? 9.524 -1.049 -10.671 1.00 93.06 289 GLY A CA 1
ATOM 2164 C C . GLY A 1 289 ? 10.048 -2.197 -9.802 1.00 93.06 289 GLY A C 1
ATOM 2165 O O . GLY A 1 289 ? 11.258 -2.382 -9.687 1.00 93.06 289 GLY A O 1
ATOM 2166 N N . ILE A 1 290 ? 9.149 -3.008 -9.237 1.00 93.19 290 ILE A N 1
ATOM 2167 C CA . ILE A 1 290 ? 9.517 -4.202 -8.461 1.00 93.19 290 ILE A CA 1
ATOM 2168 C C . ILE A 1 290 ? 10.149 -5.262 -9.366 1.00 93.19 290 ILE A C 1
ATOM 2170 O O . ILE A 1 290 ? 11.173 -5.834 -9.001 1.00 93.19 290 ILE A O 1
ATOM 2174 N N . ALA A 1 291 ? 9.578 -5.502 -10.549 1.00 93.50 291 ALA A N 1
ATOM 2175 C CA . ALA A 1 291 ? 10.125 -6.452 -11.513 1.00 93.50 291 ALA A CA 1
ATOM 2176 C C . ALA A 1 291 ? 11.544 -6.057 -11.954 1.00 93.50 291 ALA A C 1
ATOM 2178 O O .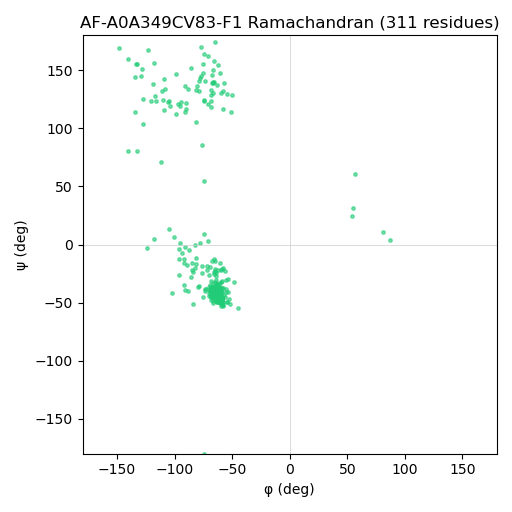 ALA A 1 291 ? 12.438 -6.902 -11.953 1.00 93.50 291 ALA A O 1
ATOM 2179 N N . TYR A 1 292 ? 11.788 -4.772 -12.232 1.00 92.31 292 TYR A N 1
ATOM 2180 C CA . TYR A 1 292 ? 13.135 -4.269 -12.513 1.00 92.31 292 TYR A CA 1
ATOM 2181 C C . TYR A 1 292 ? 14.088 -4.466 -11.334 1.00 92.31 292 TYR A C 1
ATOM 2183 O O . TYR A 1 292 ? 15.227 -4.873 -11.529 1.00 92.31 292 TYR A O 1
ATOM 2191 N N . ALA A 1 293 ? 13.627 -4.237 -10.102 1.00 93.81 293 ALA A N 1
ATOM 2192 C CA . ALA A 1 293 ? 14.445 -4.461 -8.914 1.00 93.81 293 ALA A CA 1
ATOM 2193 C C . ALA A 1 293 ? 14.811 -5.938 -8.690 1.00 93.81 293 ALA A C 1
ATOM 2195 O O . ALA A 1 293 ? 15.782 -6.208 -7.993 1.00 93.81 293 ALA A O 1
ATOM 2196 N N . GLN A 1 294 ? 14.046 -6.887 -9.237 1.00 94.12 294 GLN A N 1
ATOM 2197 C CA . GLN A 1 294 ? 14.319 -8.325 -9.132 1.00 94.12 294 GLN A CA 1
ATOM 2198 C C . GLN A 1 294 ? 15.299 -8.830 -10.195 1.00 94.12 294 GLN A C 1
ATOM 2200 O O . GLN A 1 294 ? 15.905 -9.885 -10.003 1.00 94.12 294 GLN A O 1
ATOM 2205 N N . GLN A 1 295 ? 15.448 -8.113 -11.309 1.00 93.75 295 GLN A N 1
ATOM 2206 C CA . GLN A 1 295 ? 16.336 -8.528 -12.388 1.00 93.75 295 GLN A CA 1
ATOM 2207 C C . GLN A 1 295 ? 17.800 -8.302 -11.983 1.00 93.75 295 GLN A C 1
ATOM 2209 O O . GLN A 1 295 ? 18.175 -7.180 -11.633 1.00 93.75 295 GLN A O 1
ATOM 2214 N N . PR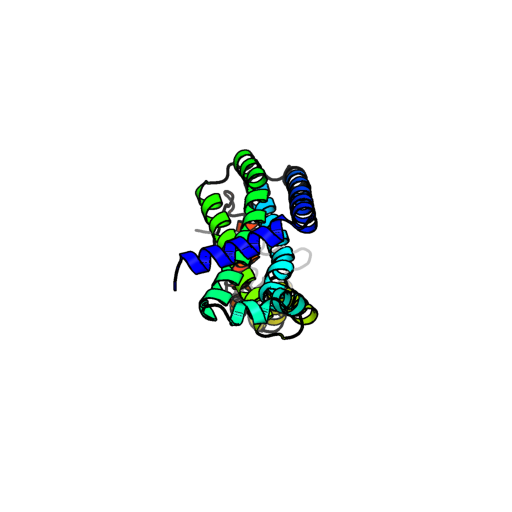O A 1 296 ? 18.646 -9.350 -12.003 1.00 93.00 296 PRO A N 1
ATOM 2215 C CA . PRO A 1 296 ? 20.067 -9.171 -11.762 1.00 93.00 296 PRO A CA 1
ATOM 2216 C C . PRO A 1 296 ? 20.682 -8.362 -12.913 1.00 93.00 296 PRO A C 1
ATOM 2218 O O . PRO A 1 296 ? 20.340 -8.611 -14.071 1.00 93.00 296 PRO A O 1
ATOM 2221 N N . PRO A 1 297 ? 21.596 -7.419 -12.623 1.00 89.75 297 PRO A N 1
ATOM 2222 C CA . PRO A 1 297 ? 22.317 -6.726 -13.677 1.00 89.75 297 PRO A CA 1
ATOM 2223 C C . PRO A 1 297 ? 23.231 -7.700 -14.422 1.00 89.75 297 PRO A C 1
ATOM 2225 O O . PRO A 1 297 ? 23.752 -8.658 -13.839 1.00 89.75 297 PRO A O 1
ATOM 2228 N N . GLU A 1 298 ? 23.455 -7.421 -15.699 1.00 90.25 298 GLU A N 1
ATOM 2229 C CA . GLU A 1 298 ? 24.432 -8.134 -16.509 1.00 90.25 298 GLU A CA 1
ATOM 2230 C C . GLU A 1 298 ? 25.848 -7.803 -16.009 1.00 90.25 298 GLU A C 1
ATOM 2232 O O . GLU A 1 298 ? 26.215 -6.637 -15.857 1.00 90.25 298 GLU A O 1
ATOM 2237 N N . LEU A 1 299 ? 26.611 -8.839 -15.645 1.00 89.50 299 LEU A N 1
ATOM 2238 C CA . LEU A 1 299 ? 27.932 -8.689 -15.015 1.00 89.50 299 LEU A CA 1
ATOM 2239 C C . LEU A 1 299 ? 29.071 -8.618 -16.032 1.00 89.50 299 LEU A C 1
ATOM 2241 O O . LEU A 1 299 ? 30.165 -8.174 -15.692 1.00 89.50 299 LEU A O 1
ATOM 2245 N N . GLU A 1 300 ? 28.812 -9.048 -17.259 1.00 90.31 300 GLU A N 1
ATOM 2246 C CA . GLU A 1 300 ? 29.752 -8.991 -18.362 1.00 90.31 300 GLU A CA 1
ATOM 2247 C C . GLU A 1 300 ? 29.010 -8.456 -19.576 1.00 90.31 300 GLU A C 1
ATOM 2249 O O . GLU A 1 300 ? 28.082 -9.092 -20.064 1.00 90.31 300 GLU A O 1
ATOM 2254 N N . THR A 1 301 ? 29.396 -7.272 -20.038 1.00 88.69 301 THR A N 1
ATOM 2255 C CA . THR A 1 301 ? 28.817 -6.685 -21.248 1.00 88.69 301 THR A CA 1
ATOM 2256 C C . THR A 1 301 ? 29.910 -6.537 -22.286 1.00 88.69 301 THR A C 1
ATOM 2258 O O . THR A 1 301 ? 30.945 -5.919 -22.009 1.00 88.69 301 THR A O 1
ATOM 2261 N N . GLN A 1 302 ? 29.655 -7.054 -23.480 1.00 90.19 302 GLN A N 1
ATOM 2262 C CA . GLN A 1 302 ? 30.560 -6.948 -24.609 1.00 90.19 302 GLN A CA 1
ATOM 2263 C C . GLN A 1 302 ? 29.956 -6.016 -25.658 1.00 90.19 302 GLN A C 1
ATOM 2265 O O . GLN A 1 302 ? 28.838 -6.234 -26.123 1.00 90.19 302 GLN A O 1
ATOM 2270 N N . TRP A 1 303 ? 30.698 -4.977 -26.023 1.00 87.00 303 TRP A N 1
ATOM 2271 C CA . TRP A 1 303 ? 30.360 -4.088 -27.125 1.00 87.00 303 TRP A CA 1
ATOM 2272 C C . TRP A 1 303 ? 31.430 -4.188 -28.206 1.00 87.00 303 TRP A C 1
ATOM 2274 O O . TRP A 1 303 ? 32.612 -3.981 -27.940 1.00 87.00 303 TRP A O 1
ATOM 2284 N N . ASP A 1 304 ? 31.015 -4.510 -29.424 1.00 87.94 304 ASP A N 1
ATOM 2285 C CA . ASP A 1 304 ? 31.914 -4.686 -30.558 1.00 87.94 304 ASP A CA 1
ATOM 2286 C C . ASP A 1 304 ? 31.440 -3.833 -31.730 1.00 87.94 304 ASP A C 1
ATOM 2288 O O . ASP A 1 304 ? 30.479 -4.178 -32.416 1.00 87.94 304 ASP A O 1
ATOM 2292 N N . GLU A 1 305 ? 32.115 -2.711 -31.962 1.00 83.00 305 GLU A N 1
ATOM 2293 C CA . GLU A 1 305 ? 31.811 -1.800 -33.071 1.00 83.00 305 GLU A CA 1
ATOM 2294 C C . GLU A 1 305 ? 32.151 -2.411 -34.442 1.00 83.00 305 GLU A C 1
ATOM 2296 O O . GLU A 1 305 ? 31.639 -1.976 -35.475 1.00 83.00 305 GLU A O 1
ATOM 2301 N N . CYS A 1 306 ? 33.002 -3.438 -34.439 1.00 81.81 306 CYS A N 1
ATOM 2302 C CA . CYS A 1 306 ? 33.487 -4.128 -35.625 1.00 81.81 306 CYS A CA 1
ATOM 2303 C C . CYS A 1 306 ? 32.719 -5.406 -35.966 1.00 81.81 306 CYS A C 1
ATOM 2305 O O . CYS A 1 306 ? 32.919 -5.983 -37.039 1.00 81.81 306 CYS A O 1
ATOM 2307 N N . ALA A 1 307 ? 31.877 -5.901 -35.059 1.00 81.38 307 ALA A N 1
ATOM 2308 C CA . ALA A 1 307 ? 31.058 -7.066 -35.347 1.00 81.38 307 ALA A CA 1
ATOM 2309 C C . ALA A 1 307 ? 29.914 -6.685 -36.302 1.00 81.38 307 ALA A C 1
ATOM 2311 O O . ALA A 1 307 ? 29.314 -5.623 -36.132 1.00 81.38 307 ALA A O 1
ATOM 2312 N N . PRO A 1 308 ? 29.553 -7.544 -37.279 1.00 70.94 308 PRO A N 1
ATOM 2313 C CA . PRO A 1 308 ? 28.323 -7.367 -38.047 1.00 70.94 308 PRO A CA 1
ATOM 2314 C C . PRO A 1 308 ? 27.154 -7.147 -37.086 1.00 70.94 308 PRO A C 1
ATOM 2316 O O . PRO A 1 308 ? 26.989 -7.921 -36.142 1.00 70.94 308 PRO A O 1
ATOM 2319 N N . LEU A 1 309 ? 26.377 -6.080 -37.308 1.00 60.66 309 LEU A N 1
ATOM 2320 C CA . LEU A 1 309 ? 25.228 -5.740 -36.470 1.00 60.66 309 LEU A CA 1
ATOM 2321 C C . LEU A 1 309 ? 24.335 -6.978 -36.323 1.00 60.66 309 LEU A C 1
ATOM 2323 O O . LEU A 1 309 ? 23.737 -7.435 -37.293 1.00 60.66 309 LEU A O 1
ATOM 2327 N N . SER A 1 310 ? 24.238 -7.512 -35.107 1.00 52.75 310 SER A N 1
ATOM 2328 C CA . SER A 1 310 ? 23.470 -8.724 -34.798 1.00 52.75 310 SER A CA 1
ATOM 2329 C C . SER A 1 310 ? 21.952 -8.506 -34.784 1.00 52.75 310 SER A C 1
ATOM 2331 O O . SER A 1 310 ? 21.208 -9.412 -34.420 1.00 52.75 310 SER A O 1
ATOM 2333 N N . TRP A 1 311 ? 21.465 -7.338 -35.219 1.00 49.00 311 TRP A N 1
ATOM 2334 C CA . TRP A 1 311 ? 20.041 -7.043 -35.416 1.00 49.00 311 TRP A CA 1
ATOM 2335 C C . TRP A 1 311 ? 19.498 -7.724 -36.683 1.00 49.00 311 TRP A C 1
ATOM 2337 O O . TRP A 1 311 ? 18.946 -7.088 -37.578 1.00 49.00 311 TRP A O 1
ATOM 2347 N N . THR A 1 312 ? 19.678 -9.034 -36.763 1.00 39.00 312 THR A N 1
ATOM 2348 C CA . THR A 1 312 ? 18.948 -9.924 -37.659 1.00 39.00 312 THR A CA 1
ATOM 2349 C C . THR A 1 312 ? 18.488 -11.114 -36.840 1.00 39.00 312 THR A C 1
ATOM 2351 O O . THR A 1 312 ? 19.151 -12.145 -36.847 1.00 39.00 312 THR A O 1
ATOM 2354 N N . GLU A 1 313 ? 17.386 -10.917 -36.118 1.00 33.97 313 GLU A N 1
ATOM 2355 C CA . GLU A 1 313 ? 16.241 -11.831 -35.994 1.00 33.97 313 GLU A CA 1
ATOM 2356 C C . GLU A 1 313 ? 15.005 -11.035 -35.547 1.00 33.97 313 GLU A C 1
ATOM 2358 O O . GLU A 1 313 ? 15.136 -10.178 -34.642 1.00 33.97 313 GLU A O 1
#

Solvent-accessible surface area (backbone atoms only — not comparable to full-atom values): 16590 Å² total; per-residue (Å²): 134,62,68,69,60,36,51,51,50,24,49,53,56,48,52,56,47,74,69,37,67,67,49,58,53,49,53,49,52,52,45,51,51,50,52,50,48,46,53,49,32,58,67,70,32,69,85,46,86,71,35,19,40,29,32,30,37,46,48,51,52,50,49,49,52,53,48,63,68,50,38,21,68,57,8,2,32,49,49,25,46,30,56,77,68,65,46,43,65,66,54,66,74,42,96,62,51,74,66,49,52,54,51,20,50,31,50,35,30,26,55,56,48,47,51,56,50,62,61,42,42,67,58,52,50,52,28,35,69,69,12,76,51,59,69,65,42,55,53,46,44,51,51,46,54,57,50,50,42,39,53,49,13,45,53,7,30,50,38,8,67,73,35,91,47,44,71,60,12,29,51,49,27,45,50,52,50,45,36,34,63,51,41,21,54,52,50,32,54,54,50,14,69,66,41,61,46,79,22,43,38,37,39,29,45,68,45,62,87,79,53,54,101,86,54,59,53,69,40,57,47,93,52,77,64,37,98,92,57,65,32,32,82,81,68,59,68,43,70,78,46,74,52,74,47,80,43,63,39,34,45,81,36,47,73,48,40,63,75,14,63,68,50,47,47,15,58,69,29,74,71,47,59,50,99,86,67,49,56,52,24,54,32,22,45,49,34,49,54,52,52,58,30,55,49,72,75,81,50,68,47,79,46,58,66,69,47,62,73,77,89,76,127